Protein AF-A0A7R9ERY9-F1 (afdb_monomer)

Structure (mmCIF, N/CA/C/O backbone):
data_AF-A0A7R9ERY9-F1
#
_entry.id   AF-A0A7R9ERY9-F1
#
loop_
_atom_site.group_PDB
_atom_site.id
_atom_site.type_symbol
_atom_site.label_atom_id
_atom_site.label_alt_id
_atom_site.label_comp_id
_atom_site.label_asym_id
_atom_site.label_entity_id
_atom_site.label_seq_id
_atom_site.pdbx_PDB_ins_code
_atom_site.Cartn_x
_atom_site.Cartn_y
_atom_site.Cartn_z
_atom_site.occupancy
_atom_site.B_iso_or_equiv
_atom_site.auth_seq_id
_atom_site.auth_comp_id
_atom_site.auth_asym_id
_atom_site.auth_atom_id
_atom_site.pdbx_PDB_model_num
ATOM 1 N N . MET A 1 1 ? 52.837 -40.919 48.662 1.00 38.47 1 MET A N 1
ATOM 2 C CA . MET A 1 1 ? 51.660 -40.117 49.044 1.00 38.47 1 MET A CA 1
ATOM 3 C C . MET A 1 1 ? 50.461 -40.647 48.278 1.00 38.47 1 MET A C 1
ATOM 5 O O . MET A 1 1 ? 50.570 -40.832 47.075 1.00 38.47 1 MET A O 1
ATOM 9 N N . ALA A 1 2 ? 49.400 -40.968 49.022 1.00 29.92 2 ALA A N 1
ATOM 10 C CA . ALA A 1 2 ? 47.975 -40.857 48.683 1.00 29.92 2 ALA A CA 1
ATOM 11 C C . ALA A 1 2 ? 47.663 -39.889 47.508 1.00 29.92 2 ALA A C 1
ATOM 13 O O . ALA A 1 2 ? 48.362 -38.895 47.372 1.00 29.92 2 ALA A O 1
ATOM 14 N N . GLU A 1 3 ? 46.632 -40.025 46.668 1.00 32.84 3 GLU A N 1
ATOM 15 C CA . GLU A 1 3 ? 45.390 -40.804 46.713 1.00 32.84 3 GLU A CA 1
ATOM 16 C C . GLU A 1 3 ? 44.594 -40.549 45.401 1.00 32.84 3 GLU A C 1
ATOM 18 O O . GLU A 1 3 ? 44.668 -39.443 44.877 1.00 32.84 3 GLU A O 1
ATOM 23 N N . LYS A 1 4 ? 43.746 -41.523 45.006 1.00 36.50 4 LYS A N 1
ATOM 24 C CA . LYS A 1 4 ? 42.372 -41.374 44.442 1.00 36.50 4 LYS A CA 1
ATOM 25 C C . LYS A 1 4 ? 42.177 -40.769 43.032 1.00 36.50 4 LYS A C 1
ATOM 27 O O . LYS A 1 4 ? 42.943 -39.938 42.589 1.00 36.50 4 LYS A O 1
ATOM 32 N N . PHE A 1 5 ? 41.094 -41.011 42.287 1.00 30.89 5 PHE A N 1
ATOM 33 C CA . PHE A 1 5 ? 40.086 -42.077 42.108 1.00 30.89 5 PHE A CA 1
ATOM 34 C C . PHE A 1 5 ? 39.091 -41.478 41.080 1.00 30.89 5 PHE A C 1
ATOM 36 O O . PHE A 1 5 ? 38.600 -40.391 41.351 1.00 30.89 5 PHE A O 1
ATOM 43 N N . LEU A 1 6 ? 38.762 -42.200 39.991 1.00 36.91 6 LEU A N 1
ATOM 44 C CA . LEU A 1 6 ? 37.541 -42.088 39.146 1.00 36.91 6 LEU A CA 1
ATOM 45 C C . LEU A 1 6 ? 37.265 -40.732 38.429 1.00 36.91 6 LEU A C 1
ATOM 47 O O . LEU A 1 6 ? 37.649 -39.675 38.885 1.00 36.91 6 LEU A O 1
ATOM 51 N N . SER A 1 7 ? 36.568 -40.629 37.296 1.00 34.16 7 SER A N 1
ATOM 52 C CA . SER 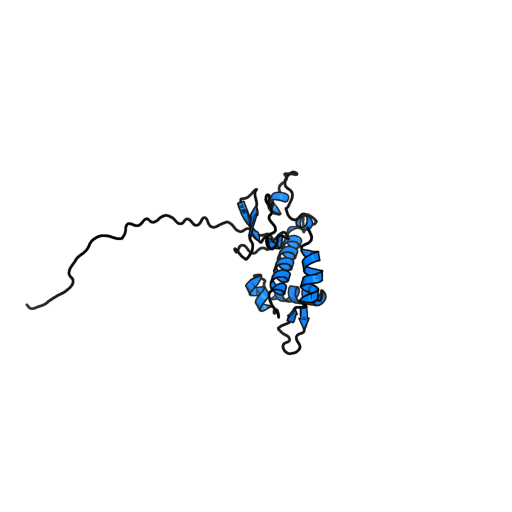A 1 7 ? 35.651 -41.525 36.595 1.00 34.16 7 SER A CA 1
ATOM 53 C C . SER A 1 7 ? 35.460 -40.995 35.163 1.00 34.16 7 SER A C 1
ATOM 55 O O . SER A 1 7 ? 35.462 -39.783 34.965 1.00 34.16 7 SER A O 1
ATOM 57 N N . GLY A 1 8 ? 35.176 -41.881 34.207 1.00 33.22 8 GLY A N 1
ATOM 58 C CA . GLY A 1 8 ? 34.471 -41.500 32.980 1.00 33.22 8 GLY A CA 1
ATOM 59 C C . GLY A 1 8 ? 34.906 -42.314 31.775 1.00 33.22 8 GLY A C 1
ATOM 60 O O . GLY A 1 8 ? 35.851 -41.958 31.084 1.00 33.22 8 GLY A O 1
ATOM 61 N N . ARG A 1 9 ? 34.237 -43.447 31.555 1.00 38.91 9 ARG A N 1
ATOM 62 C CA . ARG A 1 9 ? 34.501 -44.372 30.452 1.00 38.91 9 ARG A CA 1
ATOM 63 C C . ARG A 1 9 ? 34.141 -43.731 29.113 1.00 38.91 9 ARG A C 1
ATOM 65 O O . ARG A 1 9 ? 33.019 -43.279 28.925 1.00 38.91 9 ARG A O 1
ATOM 72 N N . HIS A 1 10 ? 35.087 -43.79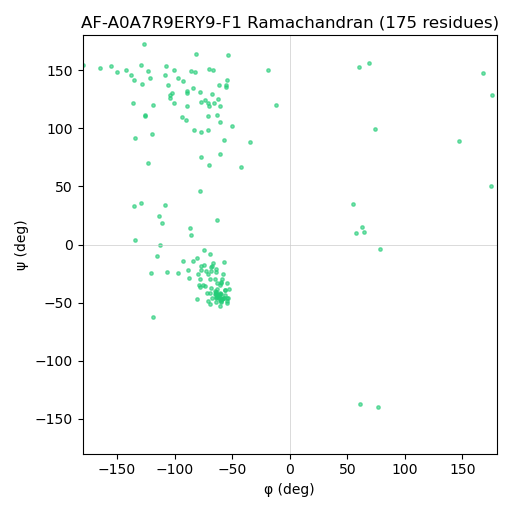8 28.185 1.00 40.91 10 HIS A N 1
ATOM 73 C CA . HIS A 1 10 ? 34.844 -43.705 26.755 1.00 40.91 10 HIS A CA 1
ATOM 74 C C . HIS A 1 10 ? 33.936 -44.840 26.285 1.00 40.91 10 HIS A C 1
ATOM 76 O O . HIS A 1 10 ? 34.107 -45.983 26.705 1.00 40.91 10 HIS A O 1
ATOM 82 N N . THR A 1 11 ? 32.991 -44.490 25.423 1.00 37.78 11 THR A N 1
ATOM 83 C CA . THR A 1 11 ? 32.469 -45.154 24.210 1.00 37.78 11 THR A CA 1
ATOM 84 C C . THR A 1 11 ? 31.177 -44.368 23.885 1.00 37.78 11 THR A C 1
ATOM 86 O O . THR A 1 11 ? 30.561 -43.825 24.793 1.00 37.78 11 THR A O 1
ATOM 89 N N . ILE A 1 12 ? 30.699 -44.160 22.664 1.00 41.19 12 ILE A N 1
ATOM 90 C CA . ILE A 1 12 ? 30.741 -44.955 21.445 1.00 41.19 12 ILE A CA 1
ATOM 91 C C . ILE A 1 12 ? 30.588 -43.964 20.265 1.00 41.19 12 ILE A C 1
ATOM 93 O O . ILE A 1 12 ? 30.038 -42.877 20.412 1.00 41.19 12 ILE A O 1
ATOM 97 N N . ASN A 1 13 ? 31.131 -44.371 19.129 1.00 43.75 13 ASN A N 1
ATOM 98 C CA . ASN A 1 13 ? 31.155 -43.757 17.807 1.00 43.75 13 ASN A CA 1
ATOM 99 C C . ASN A 1 13 ? 29.766 -43.377 17.229 1.00 43.75 13 ASN A C 1
ATOM 101 O O . ASN A 1 13 ? 28.758 -43.949 17.627 1.00 43.75 13 ASN A O 1
ATOM 105 N N . GLU A 1 14 ? 29.791 -42.515 16.200 1.00 50.12 14 GLU A N 1
ATOM 106 C CA . GLU A 1 14 ? 28.772 -42.338 15.140 1.00 50.12 14 GLU A CA 1
ATOM 107 C C . GLU A 1 14 ? 27.452 -41.623 15.482 1.00 50.12 14 GLU A C 1
ATOM 109 O O . GLU A 1 14 ? 26.514 -42.244 15.964 1.00 50.12 14 GLU A O 1
ATOM 114 N N . LEU A 1 15 ? 27.368 -40.326 15.123 1.00 49.97 15 LEU A N 1
ATOM 115 C CA . LEU A 1 15 ? 26.218 -39.656 14.458 1.00 49.97 15 LEU A CA 1
ATOM 116 C C . LEU A 1 15 ? 26.435 -38.124 14.329 1.00 49.97 15 LEU A C 1
ATOM 118 O O . LEU A 1 15 ? 25.580 -37.325 14.694 1.00 49.97 15 LEU A O 1
ATOM 122 N N . SER A 1 16 ? 27.581 -37.674 13.804 1.00 51.47 16 SER A N 1
ATOM 123 C CA . SER A 1 16 ? 27.839 -36.234 13.577 1.00 51.47 16 SER A CA 1
ATOM 124 C C . SER A 1 16 ? 28.331 -35.918 12.162 1.00 51.47 16 SER A C 1
ATOM 126 O O . SER A 1 16 ? 29.176 -35.050 11.968 1.00 51.47 16 SER A O 1
ATOM 128 N N . ALA A 1 17 ? 27.814 -36.643 11.170 1.00 52.50 17 ALA A N 1
ATOM 129 C CA . ALA A 1 17 ? 28.087 -36.392 9.755 1.00 52.50 17 ALA A CA 1
ATOM 130 C C . ALA A 1 17 ? 26.808 -36.442 8.902 1.00 52.50 17 ALA A C 1
ATOM 132 O O . ALA A 1 17 ? 26.842 -36.850 7.744 1.00 52.50 17 ALA A O 1
ATOM 133 N N . LEU A 1 18 ? 25.667 -36.025 9.465 1.00 45.94 18 LEU A N 1
ATOM 134 C CA . LEU A 1 18 ? 24.547 -35.577 8.643 1.00 45.94 18 LEU A CA 1
ATOM 135 C C . LEU A 1 18 ? 24.822 -34.123 8.294 1.00 45.94 18 LEU A C 1
ATOM 137 O O . LEU A 1 18 ? 24.682 -33.227 9.120 1.00 45.94 18 LEU A O 1
ATOM 141 N N . SER A 1 19 ? 25.350 -33.994 7.083 1.00 49.94 19 SER A N 1
ATOM 142 C CA . SER A 1 19 ? 25.614 -32.790 6.319 1.00 49.94 19 SER A CA 1
ATOM 143 C C . SER A 1 19 ? 24.967 -31.530 6.882 1.00 49.94 19 SER A C 1
ATOM 145 O O . SER A 1 19 ? 23.742 -31.386 6.879 1.00 49.94 19 SER A O 1
ATOM 147 N N . SER A 1 20 ? 25.832 -30.575 7.205 1.00 52.78 20 SER A N 1
ATOM 148 C CA . SER A 1 20 ? 25.746 -29.189 6.749 1.00 52.78 20 SER A CA 1
ATOM 149 C C . SER A 1 20 ? 25.360 -29.139 5.262 1.00 52.78 20 SER A C 1
ATOM 151 O O . SER A 1 20 ? 26.167 -28.823 4.398 1.00 52.78 20 SER A O 1
ATOM 153 N N . GLN A 1 21 ? 24.138 -29.561 4.940 1.00 45.97 21 GLN A N 1
ATOM 154 C CA . GLN A 1 21 ? 23.447 -29.063 3.775 1.00 45.97 21 GLN A CA 1
ATOM 155 C C . GLN A 1 21 ? 23.105 -27.648 4.168 1.00 45.97 21 GLN A C 1
ATOM 157 O O . GLN A 1 21 ? 22.198 -27.411 4.964 1.00 45.97 21 GLN A O 1
ATOM 162 N N . ASP A 1 22 ? 23.959 -26.762 3.685 1.00 49.03 22 ASP A N 1
ATOM 163 C CA . ASP A 1 22 ? 23.710 -25.360 3.459 1.00 49.03 22 ASP A CA 1
ATOM 164 C C . ASP A 1 22 ? 22.249 -25.181 3.013 1.00 49.03 22 ASP A C 1
ATOM 166 O O . ASP A 1 22 ? 21.921 -25.183 1.828 1.00 49.03 22 ASP A O 1
ATOM 170 N N . TYR A 1 23 ? 21.347 -25.020 3.983 1.00 50.34 23 TYR A N 1
ATOM 171 C CA . TYR A 1 23 ? 20.172 -24.185 3.814 1.00 50.34 23 TYR A CA 1
ATOM 172 C C . TYR A 1 23 ? 20.711 -22.756 3.782 1.00 50.34 23 TYR A C 1
ATOM 174 O O . TYR A 1 23 ? 20.501 -21.963 4.697 1.00 50.34 23 TYR A O 1
ATOM 182 N N . GLU A 1 24 ? 21.430 -22.433 2.708 1.00 51.38 24 GLU A N 1
ATOM 183 C CA . GLU A 1 24 ? 21.358 -21.108 2.119 1.00 51.38 24 GLU A CA 1
ATOM 184 C C . GLU A 1 24 ? 19.891 -20.963 1.703 1.00 51.38 24 GLU A C 1
ATOM 186 O O . GLU A 1 24 ? 19.502 -21.184 0.555 1.00 51.38 24 GLU A O 1
ATOM 191 N N . GLU A 1 25 ? 19.032 -20.689 2.688 1.00 52.25 25 GLU A N 1
ATOM 192 C CA . GLU A 1 25 ? 17.781 -20.000 2.460 1.00 52.25 25 GLU A CA 1
ATOM 193 C C . GLU A 1 25 ? 18.217 -18.698 1.815 1.00 52.25 25 GLU A C 1
ATOM 195 O O . GLU A 1 25 ? 18.601 -17.759 2.511 1.00 52.25 25 GLU A O 1
ATOM 200 N N . SER A 1 26 ? 18.299 -18.708 0.480 1.00 57.00 26 SER A N 1
ATOM 201 C CA . SER A 1 26 ? 18.596 -17.536 -0.320 1.00 57.00 26 SER A CA 1
ATOM 202 C C . SER A 1 26 ? 17.626 -16.480 0.176 1.00 57.00 26 SER A C 1
ATOM 204 O O . SER A 1 26 ? 16.424 -16.588 -0.086 1.00 57.00 26 SER A O 1
ATOM 206 N N . GLN A 1 27 ? 18.120 -15.557 0.998 1.00 67.25 27 GLN A N 1
ATOM 207 C CA . GLN A 1 27 ? 17.291 -14.553 1.636 1.00 67.25 27 GLN A CA 1
ATOM 208 C C . GLN A 1 27 ? 16.672 -13.772 0.485 1.00 67.25 27 GLN A C 1
ATOM 210 O O . GLN A 1 27 ? 17.375 -13.071 -0.243 1.00 67.25 27 GLN A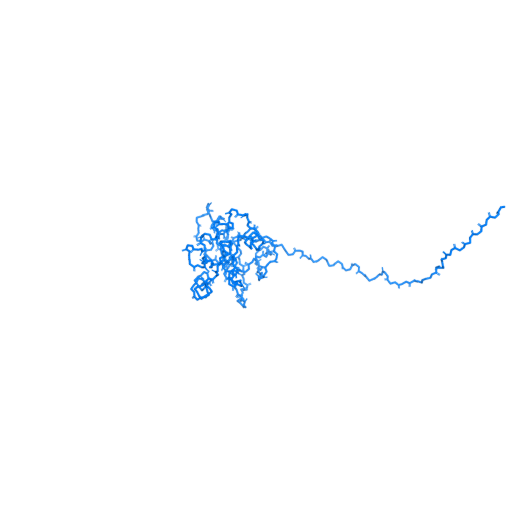 O 1
ATOM 215 N N . ARG A 1 28 ? 15.383 -14.007 0.224 1.00 84.88 28 ARG A N 1
ATOM 216 C CA . ARG A 1 28 ? 14.676 -13.372 -0.885 1.00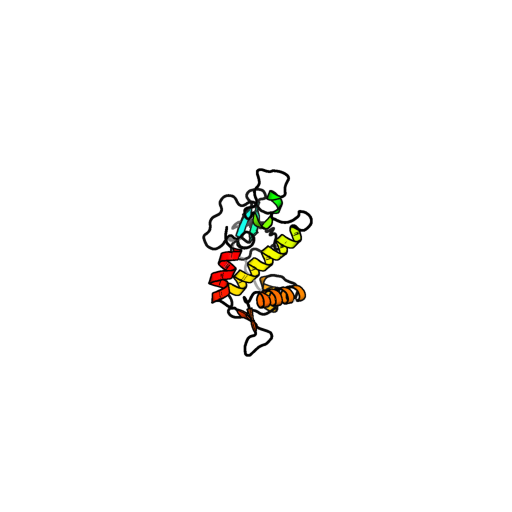 84.88 28 ARG A CA 1
ATOM 217 C C . ARG A 1 28 ? 14.730 -11.875 -0.631 1.00 84.88 28 ARG A C 1
ATOM 219 O O . ARG A 1 28 ? 14.263 -11.412 0.405 1.00 84.88 28 ARG A O 1
ATOM 226 N N . GLU A 1 29 ? 15.339 -11.130 -1.546 1.00 95.25 29 GLU A N 1
ATOM 227 C CA . GLU A 1 29 ? 15.536 -9.699 -1.350 1.00 95.25 29 GLU A CA 1
ATOM 228 C C . GLU A 1 29 ? 14.185 -8.983 -1.461 1.00 95.25 29 GLU A C 1
ATOM 230 O O . GLU A 1 29 ? 13.589 -8.916 -2.538 1.00 95.25 29 GLU A O 1
ATOM 235 N N . VAL A 1 30 ? 13.679 -8.456 -0.346 1.00 95.88 30 VAL A N 1
ATOM 236 C CA . VAL A 1 30 ? 12.449 -7.659 -0.333 1.00 95.88 30 VAL A CA 1
ATOM 237 C C . VAL A 1 30 ? 12.808 -6.196 -0.564 1.00 95.88 30 VAL A C 1
ATOM 239 O O . VAL A 1 30 ? 13.516 -5.580 0.231 1.00 95.88 30 VAL A O 1
ATOM 242 N N . VAL A 1 31 ? 12.284 -5.618 -1.643 1.00 96.50 31 VAL A N 1
ATOM 243 C CA . VAL A 1 31 ? 12.440 -4.196 -1.971 1.00 96.50 31 VAL A CA 1
ATOM 244 C C . VAL A 1 31 ? 11.079 -3.657 -2.369 1.00 96.50 31 VAL A C 1
ATOM 246 O O . VAL A 1 31 ? 10.680 -3.727 -3.534 1.00 96.50 31 VAL A O 1
ATOM 249 N N . CYS A 1 32 ? 10.342 -3.130 -1.392 1.00 97.44 32 CYS A N 1
ATOM 250 C CA . CYS A 1 32 ? 8.976 -2.670 -1.610 1.00 97.44 32 CYS A CA 1
ATOM 251 C C . CYS A 1 32 ? 8.887 -1.133 -1.647 1.00 97.44 32 CYS A C 1
ATOM 253 O O . CYS A 1 32 ? 9.426 -0.473 -0.758 1.00 97.44 32 CYS A O 1
ATOM 255 N N . PRO A 1 33 ? 8.119 -0.531 -2.582 1.00 97.00 33 PRO A N 1
ATOM 256 C CA . PRO A 1 33 ? 7.906 0.924 -2.638 1.00 97.00 33 PRO A CA 1
ATOM 257 C C . PRO A 1 33 ? 7.318 1.548 -1.360 1.00 97.00 33 PRO A C 1
ATOM 259 O O . PRO A 1 33 ? 7.373 2.759 -1.178 1.00 97.00 33 PRO A O 1
ATOM 262 N N . CYS A 1 34 ? 6.768 0.733 -0.456 1.00 96.38 34 CYS A N 1
ATOM 263 C CA . CYS A 1 34 ? 6.273 1.184 0.844 1.00 96.38 34 CYS A CA 1
ATOM 264 C C . CYS A 1 34 ? 7.374 1.507 1.871 1.00 96.38 34 CYS A C 1
ATOM 266 O O . CYS A 1 34 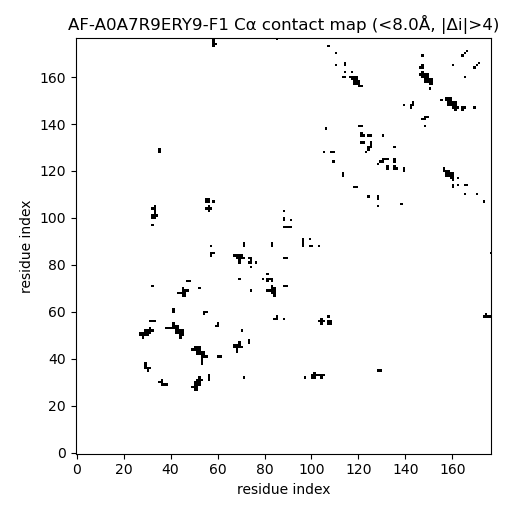? 7.043 1.912 2.981 1.00 96.38 34 CYS A O 1
ATOM 268 N N . GLY A 1 35 ? 8.650 1.268 1.547 1.00 93.69 35 GLY A N 1
ATOM 269 C CA . GLY A 1 35 ? 9.788 1.518 2.440 1.00 93.69 35 GLY A CA 1
ATOM 270 C C . GLY A 1 35 ? 10.009 0.463 3.532 1.00 93.69 35 GLY A C 1
ATOM 271 O O . GLY A 1 35 ? 10.988 0.549 4.263 1.00 93.69 35 GLY A O 1
ATOM 272 N N . CYS A 1 36 ? 9.133 -0.538 3.639 1.00 93.44 36 CYS A N 1
ATOM 273 C CA . CYS A 1 36 ? 9.296 -1.703 4.508 1.00 93.44 36 CYS A CA 1
ATOM 274 C C . CYS A 1 36 ? 9.779 -2.895 3.672 1.00 93.44 36 CYS A C 1
ATOM 276 O O . CYS A 1 36 ? 9.111 -3.278 2.708 1.00 93.44 36 CYS A O 1
ATOM 278 N N . ASN A 1 37 ? 10.931 -3.449 4.052 1.00 93.50 37 ASN A N 1
ATOM 279 C CA . ASN A 1 37 ? 11.626 -4.540 3.361 1.00 93.50 37 ASN A CA 1
ATOM 280 C C . ASN A 1 37 ? 11.533 -5.857 4.149 1.00 93.50 37 ASN A C 1
ATOM 282 O O . ASN A 1 37 ? 12.471 -6.646 4.178 1.00 93.50 37 ASN A O 1
ATOM 286 N N . GLU A 1 38 ? 10.414 -6.061 4.836 1.00 92.00 38 GLU A N 1
ATOM 287 C CA . GLU A 1 38 ? 10.113 -7.294 5.562 1.00 92.00 38 GLU A CA 1
ATOM 288 C C . GLU A 1 38 ? 9.153 -8.152 4.729 1.00 92.00 38 GLU A C 1
ATOM 290 O O . GLU A 1 38 ? 8.362 -7.623 3.950 1.00 92.00 38 GLU A O 1
ATOM 295 N N . ASP A 1 39 ? 9.221 -9.474 4.871 1.00 91.19 39 ASP A N 1
ATOM 296 C CA . ASP A 1 39 ? 8.272 -10.395 4.238 1.00 91.19 39 ASP A CA 1
ATOM 297 C C . ASP A 1 39 ? 6.954 -10.389 5.031 1.00 91.19 39 ASP A C 1
ATOM 299 O O . ASP A 1 39 ? 6.838 -11.029 6.080 1.00 91.19 39 ASP A O 1
ATOM 303 N N . MET A 1 40 ? 5.978 -9.592 4.579 1.00 87.00 40 MET A N 1
ATOM 304 C CA . MET A 1 40 ? 4.705 -9.410 5.280 1.00 87.00 40 MET A CA 1
ATOM 305 C C . MET A 1 40 ? 3.486 -9.687 4.395 1.00 87.00 40 MET A C 1
ATOM 307 O O . MET A 1 40 ? 3.079 -8.880 3.556 1.00 87.00 40 MET A O 1
ATOM 311 N N . GLY A 1 41 ? 2.786 -10.781 4.687 1.00 88.94 41 GLY A N 1
ATOM 312 C CA . GLY A 1 41 ? 1.527 -11.115 4.024 1.00 88.94 41 GLY A CA 1
ATOM 313 C C . GLY A 1 41 ? 1.741 -11.670 2.616 1.00 88.94 41 GLY A C 1
ATOM 314 O O . GLY A 1 41 ? 2.616 -12.497 2.397 1.00 88.94 41 GLY A O 1
ATOM 315 N N . LEU A 1 42 ? 0.891 -11.278 1.661 1.00 92.38 42 LEU A N 1
ATOM 316 C CA . LEU A 1 42 ? 1.018 -11.748 0.280 1.00 92.38 42 LEU A CA 1
ATOM 317 C C . LEU A 1 42 ? 2.149 -10.994 -0.426 1.00 92.38 42 LEU A C 1
ATOM 319 O O . LEU A 1 42 ? 2.091 -9.767 -0.557 1.00 92.38 42 LEU A O 1
ATOM 323 N N . MET A 1 43 ? 3.125 -11.742 -0.930 1.00 94.31 43 MET A N 1
ATOM 324 C CA . MET A 1 43 ? 4.278 -11.211 -1.649 1.00 94.31 43 MET A CA 1
ATOM 325 C C . MET A 1 43 ? 4.185 -11.500 -3.147 1.00 94.31 43 MET A C 1
ATOM 327 O O . MET A 1 43 ? 3.567 -12.477 -3.570 1.00 94.31 43 MET A O 1
ATOM 331 N N . ILE A 1 44 ? 4.822 -10.655 -3.952 1.00 95.50 44 ILE A N 1
ATOM 332 C CA . ILE A 1 44 ? 4.948 -10.811 -5.400 1.00 95.50 44 ILE A CA 1
ATOM 333 C C . ILE A 1 44 ? 6.385 -10.519 -5.838 1.00 95.50 44 ILE A C 1
ATOM 335 O O . ILE A 1 44 ? 7.023 -9.635 -5.278 1.00 95.50 44 ILE A O 1
ATOM 339 N N . CYS A 1 45 ? 6.902 -11.275 -6.805 1.00 95.75 45 CYS A N 1
ATOM 340 C CA . CYS A 1 45 ? 8.279 -11.153 -7.287 1.00 95.75 45 CYS A CA 1
ATOM 341 C C . CYS A 1 45 ? 8.320 -10.402 -8.619 1.00 95.75 45 CYS A C 1
ATOM 343 O O . CYS A 1 45 ? 7.576 -10.750 -9.537 1.00 95.75 45 CYS A O 1
ATOM 345 N N . CYS A 1 46 ? 9.179 -9.390 -8.738 1.00 96.19 46 CYS A N 1
ATOM 346 C CA . CYS A 1 46 ? 9.369 -8.664 -9.990 1.00 96.19 46 CYS A CA 1
ATOM 347 C C . CYS A 1 46 ? 10.148 -9.510 -11.004 1.00 96.19 46 CYS A C 1
ATOM 349 O O . CYS A 1 46 ? 11.293 -9.874 -10.748 1.00 96.19 46 CYS A O 1
ATOM 351 N N . VAL A 1 47 ? 9.593 -9.721 -12.200 1.00 95.81 47 VAL A N 1
ATOM 352 C CA . VAL A 1 47 ? 10.210 -10.562 -13.248 1.00 95.81 47 VAL A CA 1
ATOM 353 C C . VAL A 1 47 ? 11.480 -9.970 -13.872 1.00 95.81 47 VAL A C 1
ATOM 355 O O . VAL A 1 47 ? 12.136 -10.626 -14.675 1.00 95.81 47 VAL A O 1
ATOM 358 N N . TYR A 1 48 ? 11.815 -8.716 -13.552 1.00 95.06 48 TYR A N 1
ATOM 359 C CA . TYR A 1 48 ? 12.960 -8.008 -14.137 1.00 95.06 48 TYR A CA 1
ATOM 360 C C . TYR A 1 48 ? 14.148 -7.841 -13.193 1.00 95.06 48 TYR A C 1
ATOM 362 O O . TYR A 1 48 ? 15.256 -7.605 -13.668 1.00 95.06 48 TYR A O 1
ATOM 370 N N . CYS A 1 49 ? 13.923 -7.871 -11.880 1.00 94.94 49 CYS A N 1
ATOM 371 C CA . CYS A 1 49 ? 14.981 -7.642 -10.895 1.00 94.94 49 CYS A CA 1
ATOM 372 C C . CYS A 1 49 ? 14.978 -8.645 -9.742 1.00 94.94 49 CYS A C 1
ATOM 374 O O . CYS A 1 49 ? 15.759 -8.463 -8.817 1.00 94.94 49 CYS A O 1
ATOM 376 N N . ASP A 1 50 ? 14.093 -9.647 -9.772 1.00 94.81 50 ASP A N 1
ATOM 377 C CA . ASP A 1 50 ? 13.990 -10.749 -8.803 1.00 94.81 50 ASP A CA 1
ATOM 378 C C . ASP A 1 50 ? 13.774 -10.332 -7.335 1.00 94.81 50 ASP A C 1
ATOM 380 O O . ASP A 1 50 ? 13.802 -11.160 -6.422 1.00 94.81 50 ASP A O 1
ATOM 384 N N . THR A 1 51 ? 13.502 -9.047 -7.095 1.00 96.25 51 THR A N 1
ATOM 385 C CA . THR A 1 51 ? 13.140 -8.533 -5.772 1.00 96.25 51 THR A CA 1
ATOM 386 C C . THR A 1 51 ? 11.661 -8.759 -5.491 1.00 96.25 51 THR A C 1
ATOM 388 O O . THR A 1 51 ? 10.819 -8.697 -6.392 1.00 96.25 51 THR A O 1
ATOM 391 N N . TRP A 1 52 ? 11.338 -8.959 -4.218 1.00 96.69 52 TRP A N 1
ATOM 392 C CA . TRP A 1 52 ? 9.983 -9.187 -3.737 1.00 96.69 52 TRP A CA 1
ATOM 393 C C . TRP A 1 52 ? 9.340 -7.905 -3.211 1.00 96.69 52 TRP A C 1
ATOM 395 O O . TRP A 1 52 ? 9.980 -7.053 -2.591 1.00 96.69 52 TRP A O 1
ATOM 405 N N . GLN A 1 53 ? 8.042 -7.773 -3.454 1.00 97.38 53 GLN A N 1
ATOM 406 C CA . GLN A 1 53 ? 7.210 -6.658 -3.034 1.00 97.38 53 GLN A CA 1
ATOM 407 C C . GLN A 1 53 ? 5.965 -7.172 -2.321 1.00 97.38 53 GLN A C 1
ATOM 409 O O . GLN A 1 53 ? 5.466 -8.257 -2.608 1.00 97.38 53 GLN A O 1
ATOM 414 N N . HIS A 1 54 ? 5.392 -6.349 -1.449 1.00 96.44 54 HIS A N 1
ATOM 415 C CA . HIS A 1 54 ? 4.059 -6.615 -0.926 1.00 96.44 54 HIS A CA 1
ATOM 416 C C . HIS A 1 54 ? 3.027 -6.511 -2.060 1.00 96.44 54 HIS A C 1
ATOM 418 O O . HIS A 1 54 ? 2.859 -5.438 -2.648 1.00 96.44 54 HIS A O 1
ATOM 424 N N . ALA A 1 55 ? 2.274 -7.578 -2.324 1.00 96.06 55 ALA A N 1
ATOM 425 C CA . ALA A 1 55 ? 1.263 -7.624 -3.384 1.00 96.06 55 ALA A CA 1
ATOM 426 C C . ALA A 1 55 ? 0.210 -6.508 -3.230 1.00 96.06 55 ALA A C 1
ATOM 428 O O . ALA A 1 55 ? -0.144 -5.821 -4.191 1.00 96.06 55 ALA A O 1
ATOM 429 N N . VAL A 1 56 ? -0.197 -6.226 -1.986 1.00 96.00 56 VAL A N 1
ATOM 430 C CA . VAL A 1 56 ? -1.139 -5.144 -1.654 1.00 96.00 56 VAL A CA 1
ATOM 431 C C . VAL A 1 56 ? -0.646 -3.763 -2.104 1.00 96.00 56 VAL A C 1
ATOM 433 O O . VAL A 1 56 ? -1.454 -2.896 -2.442 1.00 96.00 56 VAL A O 1
ATOM 436 N N . CYS A 1 57 ? 0.674 -3.544 -2.154 1.00 97.31 57 CYS A N 1
ATOM 437 C CA . CYS A 1 57 ? 1.243 -2.278 -2.610 1.00 97.31 57 CYS A CA 1
ATOM 438 C C . CYS A 1 57 ? 1.005 -2.039 -4.103 1.00 97.31 57 CYS A C 1
ATOM 440 O O . CYS A 1 57 ? 1.026 -0.881 -4.500 1.00 97.31 57 CYS A O 1
ATOM 442 N N . TYR A 1 58 ? 0.692 -3.085 -4.873 1.00 96.50 58 TYR A N 1
ATOM 443 C CA . TYR A 1 58 ? 0.387 -3.062 -6.308 1.00 96.50 58 TYR A CA 1
ATOM 444 C C . TYR A 1 58 ? -1.070 -3.440 -6.614 1.00 96.50 58 TYR A C 1
ATOM 446 O O . TYR A 1 58 ? -1.375 -3.920 -7.697 1.00 96.50 58 TYR A O 1
ATOM 454 N N . ARG A 1 59 ? -1.979 -3.248 -5.650 1.00 95.06 59 ARG A N 1
ATOM 455 C CA . ARG A 1 59 ? -3.411 -3.595 -5.740 1.00 95.06 59 ARG A CA 1
ATOM 456 C C . ARG A 1 59 ? -3.738 -5.094 -5.874 1.00 95.06 59 ARG A C 1
ATOM 458 O O . ARG A 1 59 ? -4.898 -5.443 -6.070 1.00 95.06 59 ARG A O 1
ATOM 465 N N . ILE A 1 60 ? -2.768 -5.983 -5.687 1.00 93.25 60 ILE A N 1
ATOM 466 C CA . ILE A 1 60 ? -2.942 -7.437 -5.823 1.00 93.25 60 ILE A CA 1
ATOM 467 C C . ILE A 1 60 ? -3.369 -8.021 -4.472 1.00 93.25 60 ILE A C 1
ATOM 469 O O . ILE A 1 60 ? -2.778 -7.704 -3.433 1.00 93.25 60 ILE A O 1
ATOM 473 N N . ARG A 1 61 ? -4.435 -8.832 -4.458 1.00 89.31 61 ARG A N 1
ATOM 474 C CA . ARG A 1 61 ? -5.068 -9.344 -3.230 1.00 89.31 61 ARG A CA 1
ATOM 475 C C . ARG A 1 61 ? -5.708 -10.715 -3.434 1.00 89.31 61 ARG A C 1
ATOM 477 O O . ARG A 1 61 ? -6.306 -10.980 -4.470 1.00 89.31 61 ARG A O 1
ATOM 484 N N . GLY A 1 62 ? -5.710 -11.519 -2.370 1.00 83.06 62 GLY A N 1
ATOM 485 C CA . GLY A 1 62 ? -6.321 -12.849 -2.387 1.00 83.06 62 GLY A CA 1
ATOM 486 C C . GLY A 1 62 ? -5.653 -13.738 -3.431 1.00 83.06 62 GLY A C 1
ATOM 487 O O . GLY A 1 62 ? -4.437 -13.691 -3.586 1.00 83.06 62 GLY A O 1
ATOM 488 N N . ASP A 1 63 ? -6.461 -14.482 -4.179 1.00 72.44 63 ASP A N 1
ATOM 489 C CA . ASP A 1 63 ? -5.977 -15.445 -5.174 1.00 72.44 63 ASP A CA 1
ATOM 490 C C . ASP A 1 63 ? -5.725 -14.809 -6.555 1.00 72.44 63 ASP A C 1
ATOM 492 O O . ASP A 1 63 ? -5.600 -15.516 -7.556 1.00 72.44 63 ASP A O 1
ATOM 496 N N . SER A 1 64 ? -5.684 -13.472 -6.651 1.00 76.12 64 SER A N 1
ATOM 497 C CA . SER A 1 64 ? -5.376 -12.794 -7.910 1.00 76.12 64 SER A CA 1
ATOM 498 C C . SER A 1 64 ? -3.955 -13.144 -8.352 1.00 76.12 64 SER A C 1
ATOM 500 O O . SER A 1 64 ? -2.983 -12.730 -7.716 1.00 76.12 64 SER A O 1
ATOM 502 N N . PHE A 1 65 ? -3.842 -13.892 -9.444 1.00 74.88 65 PHE A N 1
ATOM 503 C CA . PHE A 1 65 ? -2.565 -14.280 -10.020 1.00 74.88 65 PHE A CA 1
ATOM 504 C C . PHE A 1 65 ? -2.084 -13.228 -11.022 1.00 74.88 65 PHE A C 1
ATOM 506 O O . PHE A 1 65 ? -2.841 -12.790 -11.889 1.00 74.88 65 PHE A O 1
ATOM 513 N N . VAL A 1 66 ? -0.819 -12.833 -10.901 1.00 83.12 66 VAL A N 1
ATOM 514 C CA . VAL A 1 66 ? -0.144 -11.934 -11.840 1.00 83.12 66 VAL A CA 1
ATOM 515 C C . VAL A 1 66 ? 1.119 -12.635 -12.314 1.00 83.12 66 VAL A C 1
ATOM 517 O O . VAL A 1 66 ? 2.048 -12.831 -11.537 1.00 83.12 66 VAL A O 1
ATOM 520 N N . GLU A 1 67 ? 1.134 -13.020 -13.589 1.00 82.25 67 GLU A N 1
ATOM 521 C CA . GLU A 1 67 ? 2.250 -13.758 -14.197 1.00 82.25 67 GLU A CA 1
ATOM 522 C C . GLU A 1 67 ? 3.508 -12.903 -14.335 1.00 82.25 67 GLU A C 1
ATOM 524 O O . GLU A 1 67 ? 4.609 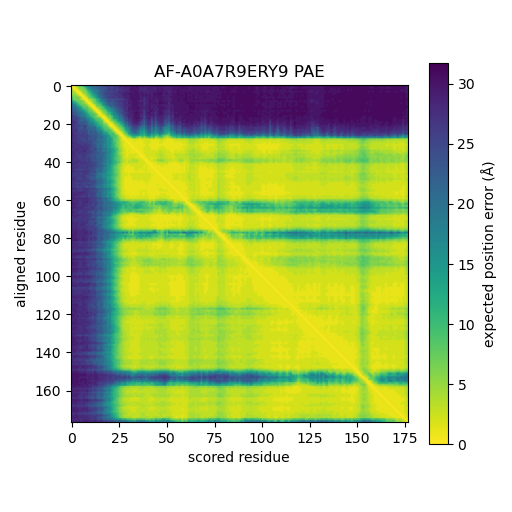-13.367 -14.062 1.00 82.25 67 GLU A O 1
ATOM 529 N N . ASN A 1 68 ? 3.342 -11.644 -14.745 1.00 91.62 68 ASN A N 1
ATOM 530 C CA . ASN A 1 68 ? 4.445 -10.779 -15.150 1.00 91.62 68 ASN A CA 1
ATOM 531 C C . ASN A 1 68 ? 4.460 -9.493 -14.324 1.00 91.62 68 ASN A C 1
ATOM 533 O O . ASN A 1 68 ? 4.146 -8.413 -14.824 1.00 91.62 68 ASN A O 1
ATOM 537 N N . HIS A 1 69 ? 4.796 -9.604 -13.037 1.00 95.31 69 HIS A N 1
ATOM 538 C CA . HIS A 1 69 ? 4.914 -8.428 -12.183 1.00 95.31 69 HIS A CA 1
ATOM 539 C C . HIS A 1 69 ? 6.132 -7.579 -12.565 1.00 95.31 69 HIS A C 1
ATOM 541 O O . HIS A 1 69 ? 7.272 -8.019 -12.457 1.00 95.31 69 HIS A O 1
ATOM 547 N N . CYS A 1 70 ? 5.894 -6.332 -12.956 1.00 96.44 70 CYS A N 1
ATOM 548 C CA . CYS A 1 70 ? 6.895 -5.272 -13.008 1.00 96.44 70 CYS A CA 1
ATOM 549 C C . CYS A 1 70 ? 6.717 -4.315 -11.821 1.00 96.44 70 CYS A C 1
ATOM 551 O O . CYS A 1 70 ? 5.607 -3.806 -11.603 1.00 96.44 70 CYS A O 1
ATOM 553 N N . CYS A 1 71 ? 7.800 -4.053 -11.086 1.00 97.06 71 CYS A N 1
ATOM 554 C CA . CYS A 1 71 ? 7.833 -3.081 -9.996 1.00 97.06 71 CYS A CA 1
ATOM 555 C C . CYS A 1 71 ? 8.010 -1.638 -10.513 1.00 97.06 71 CYS A C 1
ATOM 557 O O . CYS A 1 71 ? 8.441 -1.425 -11.647 1.00 97.06 71 CYS A O 1
ATOM 559 N N . VAL A 1 72 ? 7.736 -0.639 -9.663 1.00 96.00 72 VAL A N 1
ATOM 560 C CA . VAL A 1 72 ? 7.867 0.794 -10.014 1.00 96.00 72 VAL A CA 1
ATOM 561 C C . VAL A 1 72 ? 9.263 1.118 -10.547 1.00 96.00 72 VAL A C 1
ATOM 563 O O . VAL A 1 72 ? 9.385 1.691 -11.621 1.00 96.00 72 VAL A O 1
ATOM 566 N N . LYS A 1 73 ? 10.320 0.683 -9.847 1.00 94.69 73 LYS A N 1
ATOM 567 C CA . LYS A 1 73 ? 11.711 0.964 -10.233 1.00 94.69 73 LYS A CA 1
ATOM 568 C C . LYS A 1 73 ? 12.030 0.446 -11.638 1.00 94.69 73 LYS A C 1
ATOM 570 O O . LYS A 1 73 ? 12.595 1.167 -12.446 1.00 94.69 73 LYS A O 1
ATOM 575 N N . CYS A 1 74 ? 11.637 -0.791 -11.945 1.00 95.50 74 CYS A N 1
ATOM 576 C CA . CYS A 1 74 ? 11.883 -1.366 -13.264 1.00 95.50 74 CYS A CA 1
ATOM 577 C C . CYS A 1 74 ? 11.051 -0.706 -14.367 1.00 95.50 74 CYS A C 1
ATOM 579 O O . CYS A 1 74 ? 11.511 -0.676 -15.503 1.00 95.50 74 CYS A O 1
ATOM 581 N N . ALA A 1 75 ? 9.862 -0.191 -14.055 1.00 94.12 75 ALA A N 1
ATOM 582 C CA . ALA A 1 75 ? 9.042 0.566 -15.000 1.00 94.12 75 ALA A CA 1
ATOM 583 C C . ALA A 1 75 ? 9.539 2.010 -15.213 1.00 94.12 75 ALA A C 1
ATOM 585 O O . ALA A 1 75 ? 9.207 2.630 -16.218 1.00 94.12 75 ALA A O 1
ATOM 586 N N . GLU A 1 76 ? 10.306 2.564 -14.269 1.00 90.38 76 GLU A N 1
ATOM 587 C CA . GLU A 1 76 ? 10.978 3.861 -14.418 1.00 90.38 76 GLU A CA 1
ATOM 588 C C . GLU A 1 76 ? 12.270 3.778 -15.234 1.00 90.38 76 GLU A C 1
ATOM 590 O O . GLU A 1 76 ? 12.681 4.782 -15.821 1.00 90.38 76 GLU A O 1
ATOM 595 N N . ASP A 1 77 ? 12.914 2.606 -15.276 1.00 85.19 77 ASP A N 1
ATOM 596 C CA . ASP A 1 77 ? 14.056 2.380 -16.158 1.00 85.19 77 ASP A CA 1
ATOM 597 C C . ASP A 1 77 ? 13.648 2.715 -17.602 1.00 85.19 77 ASP A C 1
ATOM 599 O O . ASP A 1 77 ? 12.544 2.382 -18.025 1.00 85.19 77 ASP A O 1
ATOM 603 N N . SER A 1 78 ? 14.543 3.331 -18.384 1.00 69.56 78 SER A N 1
ATOM 604 C CA . SER A 1 78 ? 14.282 3.889 -19.728 1.00 69.56 78 SER A CA 1
ATOM 605 C C . SER A 1 78 ? 13.859 2.886 -20.825 1.00 69.56 78 SER A C 1
ATOM 607 O O . SER A 1 78 ? 14.030 3.169 -22.012 1.00 69.56 78 SER A O 1
ATOM 609 N N . ASN A 1 79 ? 13.352 1.707 -20.467 1.00 79.25 79 ASN A N 1
ATOM 610 C CA . ASN A 1 79 ? 12.777 0.732 -21.376 1.00 79.25 79 ASN A CA 1
ATOM 611 C C . ASN A 1 79 ? 11.244 0.926 -21.469 1.00 79.25 79 ASN A C 1
ATOM 613 O O . ASN A 1 79 ? 10.537 0.576 -20.524 1.00 79.25 79 ASN A O 1
ATOM 617 N N . PRO A 1 80 ? 10.717 1.413 -22.609 1.00 77.62 80 PRO A N 1
ATOM 618 C CA . PRO A 1 80 ? 9.286 1.668 -22.789 1.00 77.62 80 PRO A CA 1
ATOM 619 C C . PRO A 1 80 ? 8.414 0.402 -22.781 1.00 77.62 80 PRO A C 1
ATOM 621 O O . PRO A 1 80 ? 7.202 0.510 -22.606 1.00 77.62 80 PRO A O 1
ATOM 624 N N . ASP A 1 81 ? 9.006 -0.785 -22.939 1.00 85.06 81 ASP A N 1
ATOM 625 C CA . ASP A 1 81 ? 8.274 -2.057 -22.928 1.00 85.06 81 ASP A CA 1
ATOM 626 C C . ASP A 1 81 ? 7.968 -2.545 -21.502 1.00 85.06 81 ASP A C 1
ATOM 628 O O . ASP A 1 81 ? 7.181 -3.475 -21.311 1.00 85.06 81 ASP A O 1
ATOM 632 N N . LYS A 1 82 ? 8.577 -1.931 -20.478 1.00 91.25 82 LYS A N 1
ATOM 633 C CA . LYS A 1 82 ? 8.333 -2.271 -19.073 1.00 91.25 82 LYS A CA 1
ATOM 634 C C . LYS A 1 82 ? 7.183 -1.431 -18.525 1.00 91.25 82 LYS A C 1
ATOM 636 O O . LYS A 1 82 ? 7.335 -0.245 -18.252 1.00 91.25 82 LYS A O 1
ATOM 641 N N . GLN A 1 83 ? 6.033 -2.062 -18.317 1.00 92.69 83 GLN A N 1
ATOM 642 C CA . GLN A 1 83 ? 4.870 -1.416 -17.709 1.00 92.69 83 GLN A CA 1
ATOM 643 C C . GLN A 1 83 ? 4.713 -1.857 -16.260 1.00 92.69 83 GLN A C 1
ATOM 645 O O . GLN A 1 83 ? 4.633 -3.052 -15.988 1.00 92.69 83 GLN A O 1
ATOM 650 N N . CYS A 1 84 ? 4.642 -0.893 -15.335 1.00 94.88 84 CYS A N 1
ATOM 651 C CA . CYS A 1 84 ? 4.361 -1.171 -13.929 1.00 94.88 84 CYS A CA 1
ATOM 652 C C . CYS A 1 84 ? 3.048 -1.951 -13.805 1.00 94.88 84 CYS A C 1
ATOM 654 O O . CYS A 1 84 ? 2.047 -1.592 -14.425 1.00 94.88 84 CYS A O 1
ATOM 656 N N . SER A 1 85 ? 3.038 -2.968 -12.945 1.00 94.56 85 SER A N 1
ATOM 657 C CA . SER A 1 85 ? 1.839 -3.799 -12.721 1.00 94.56 85 SER A CA 1
ATOM 658 C C . SER A 1 85 ? 0.676 -3.019 -12.120 1.00 94.56 85 SER A C 1
ATOM 660 O O . SER A 1 85 ? -0.470 -3.438 -12.223 1.00 94.56 85 SER A O 1
ATOM 662 N N . ASP A 1 86 ? 0.983 -1.891 -11.481 1.00 94.56 86 ASP A N 1
ATOM 663 C CA . ASP A 1 86 ? 0.002 -0.892 -11.092 1.00 94.56 86 ASP A CA 1
ATOM 664 C C . ASP A 1 86 ? 0.345 0.437 -11.780 1.00 94.56 86 ASP A C 1
ATOM 666 O O . ASP A 1 86 ? 1.165 1.208 -11.264 1.00 94.56 86 ASP A O 1
ATOM 670 N N . PRO A 1 87 ? -0.271 0.728 -12.940 1.00 92.94 87 PRO A N 1
ATOM 671 C CA . PRO A 1 87 ? -0.068 1.985 -13.653 1.00 92.94 87 PRO A CA 1
ATOM 672 C C . PRO A 1 87 ? -0.414 3.219 -12.814 1.00 92.94 87 PRO A C 1
ATOM 674 O O . PRO A 1 87 ? 0.165 4.281 -13.030 1.00 92.94 87 PRO A O 1
ATOM 677 N N . GLY A 1 88 ? -1.296 3.087 -11.814 1.00 93.00 88 GLY A N 1
ATOM 678 C CA . GLY A 1 88 ? -1.646 4.182 -10.910 1.00 93.00 88 GLY A CA 1
ATOM 679 C C . GLY A 1 88 ? -0.471 4.662 -10.055 1.00 93.00 88 GLY A C 1
ATOM 680 O O . GLY A 1 88 ? -0.461 5.817 -9.650 1.00 93.00 88 GLY A O 1
ATOM 681 N N . LEU A 1 89 ? 0.546 3.822 -9.823 1.00 94.75 89 LEU A N 1
ATOM 682 C CA . LEU A 1 89 ? 1.790 4.237 -9.158 1.00 94.75 89 LEU A CA 1
ATOM 683 C C . LEU A 1 89 ? 2.704 5.070 -10.072 1.00 94.75 89 LEU A C 1
ATOM 685 O O . LEU A 1 89 ? 3.601 5.757 -9.585 1.00 94.75 89 LEU A O 1
ATOM 689 N N . MET A 1 90 ? 2.484 5.015 -11.388 1.00 93.38 90 MET A N 1
ATOM 690 C CA . MET A 1 90 ? 3.248 5.774 -12.380 1.00 93.38 90 MET A CA 1
ATOM 691 C C . MET A 1 90 ? 2.592 7.118 -12.725 1.00 93.38 90 MET A C 1
ATOM 693 O O . MET A 1 90 ? 3.268 7.984 -13.282 1.00 93.38 90 MET A O 1
ATOM 697 N N . ASP A 1 91 ? 1.322 7.320 -12.349 1.00 92.69 91 ASP A N 1
ATOM 698 C CA . ASP A 1 91 ? 0.501 8.514 -12.623 1.00 92.69 91 ASP A CA 1
ATOM 699 C C . ASP A 1 91 ? 0.833 9.707 -11.701 1.00 92.69 91 ASP A C 1
ATOM 701 O O . ASP A 1 91 ? -0.021 10.358 -11.096 1.00 92.69 91 ASP A O 1
ATOM 705 N N . HIS A 1 92 ? 2.127 9.977 -11.549 1.00 92.06 92 HIS A N 1
ATOM 706 C CA . HIS A 1 92 ? 2.660 11.073 -10.751 1.00 92.06 92 HIS A CA 1
ATOM 707 C C . HIS A 1 92 ? 3.877 11.692 -11.442 1.00 92.06 92 HIS A C 1
ATOM 709 O O . HIS A 1 92 ? 4.639 11.005 -12.136 1.00 92.06 92 HIS A O 1
ATOM 715 N N . ASP A 1 93 ? 4.083 12.994 -11.208 1.00 92.00 93 ASP A N 1
ATOM 716 C CA . ASP A 1 93 ? 5.271 13.707 -11.680 1.00 92.00 93 ASP A CA 1
ATOM 717 C C . ASP A 1 93 ? 6.541 13.010 -11.183 1.00 92.00 93 ASP A C 1
ATOM 719 O O . ASP A 1 93 ? 6.634 12.652 -10.007 1.00 92.00 93 ASP A O 1
ATOM 723 N N . ALA A 1 94 ? 7.530 12.852 -12.063 1.00 90.12 94 ALA A N 1
ATOM 724 C CA . ALA A 1 94 ? 8.751 12.107 -11.770 1.00 90.12 94 ALA A CA 1
ATOM 725 C C . ALA A 1 94 ? 9.481 12.604 -10.509 1.00 90.12 94 ALA A C 1
ATOM 727 O O . ALA A 1 94 ? 10.035 11.792 -9.773 1.00 90.12 94 ALA A O 1
ATOM 728 N N . ASN A 1 95 ? 9.427 13.905 -10.202 1.00 91.62 95 ASN A N 1
ATOM 729 C CA . ASN A 1 95 ? 10.098 14.477 -9.030 1.00 91.62 95 ASN A CA 1
ATOM 730 C C . ASN A 1 95 ? 9.357 14.202 -7.713 1.00 91.62 95 ASN A C 1
ATOM 732 O O . ASN A 1 95 ? 9.936 14.341 -6.638 1.00 91.62 95 ASN A O 1
ATOM 736 N N . THR A 1 96 ? 8.073 13.842 -7.777 1.00 94.56 96 THR A N 1
ATOM 737 C CA . THR A 1 96 ? 7.228 13.595 -6.594 1.00 94.56 96 THR A CA 1
ATOM 738 C C . THR A 1 96 ? 6.757 12.149 -6.484 1.00 94.56 96 THR A C 1
ATOM 740 O O . THR A 1 96 ? 6.251 11.750 -5.431 1.00 94.56 96 THR A O 1
ATOM 743 N N . ARG A 1 97 ? 6.967 11.343 -7.534 1.00 94.19 97 ARG A N 1
ATOM 744 C CA . ARG A 1 97 ? 6.482 9.967 -7.641 1.00 94.19 97 ARG A CA 1
ATOM 745 C C . ARG A 1 97 ? 6.900 9.118 -6.458 1.00 94.19 97 ARG A C 1
ATOM 747 O O . ARG A 1 97 ? 6.047 8.466 -5.876 1.00 94.19 97 ARG A O 1
ATOM 754 N N . GLN A 1 98 ? 8.163 9.181 -6.042 1.00 94.88 98 GLN A N 1
ATOM 755 C CA . GLN A 1 98 ? 8.645 8.377 -4.917 1.00 94.88 98 GLN A CA 1
ATOM 756 C C . GLN A 1 98 ? 7.834 8.621 -3.632 1.00 94.88 98 GLN A C 1
ATOM 758 O O . GLN A 1 98 ? 7.449 7.671 -2.953 1.00 94.88 98 GLN A O 1
ATOM 763 N N . VAL A 1 99 ? 7.529 9.883 -3.317 1.00 95.50 99 VAL A N 1
ATOM 764 C CA . VAL A 1 99 ? 6.755 10.249 -2.121 1.00 95.50 99 VAL A CA 1
ATOM 765 C C . VAL A 1 99 ? 5.286 9.851 -2.273 1.00 95.50 99 VAL A C 1
ATOM 767 O O . VAL A 1 99 ? 4.694 9.323 -1.331 1.00 95.50 99 VAL A O 1
ATOM 770 N N . ALA A 1 100 ? 4.700 10.065 -3.455 1.00 96.00 100 ALA A N 1
ATOM 771 C CA . ALA A 1 100 ? 3.315 9.692 -3.739 1.00 96.00 100 ALA A CA 1
ATOM 772 C C . ALA A 1 100 ? 3.108 8.169 -3.667 1.00 96.00 100 ALA A C 1
ATOM 774 O O . ALA A 1 100 ? 2.200 7.697 -2.982 1.00 96.00 100 ALA A O 1
ATOM 775 N N . VAL A 1 101 ? 4.009 7.404 -4.284 1.00 97.38 101 VAL A N 1
ATOM 776 C CA . VAL A 1 101 ? 4.039 5.939 -4.260 1.00 97.38 101 VAL A CA 1
ATOM 777 C C . VAL A 1 101 ? 4.177 5.421 -2.829 1.00 97.38 101 VAL A C 1
ATOM 779 O O . VAL A 1 101 ? 3.375 4.587 -2.407 1.00 97.38 101 VAL A O 1
ATOM 782 N N . LEU A 1 102 ? 5.123 5.957 -2.050 1.00 96.69 102 LEU A N 1
ATOM 783 C CA . LEU A 1 102 ? 5.290 5.605 -0.637 1.00 96.69 102 LEU A CA 1
ATOM 784 C C . LEU A 1 102 ? 3.979 5.800 0.141 1.00 96.69 102 LEU A C 1
ATOM 786 O O . LEU A 1 102 ? 3.507 4.880 0.817 1.00 96.69 102 LEU A O 1
ATOM 790 N N . ALA A 1 103 ? 3.361 6.977 0.003 1.00 96.19 103 ALA A N 1
ATOM 791 C CA . ALA A 1 103 ? 2.114 7.313 0.682 1.00 96.19 103 ALA A CA 1
ATOM 792 C C . ALA A 1 103 ? 0.956 6.389 0.266 1.00 96.19 103 ALA A C 1
ATOM 794 O O . ALA A 1 103 ? 0.227 5.895 1.129 1.00 96.19 103 ALA A O 1
ATOM 795 N N . MET A 1 104 ? 0.808 6.101 -1.031 1.00 96.50 104 MET A N 1
ATOM 796 C CA . MET A 1 104 ? -0.220 5.191 -1.545 1.00 96.50 104 MET A CA 1
ATOM 797 C C . MET A 1 104 ? -0.040 3.766 -1.026 1.00 96.50 104 MET A C 1
ATOM 799 O O . MET A 1 104 ? -1.007 3.135 -0.593 1.00 96.50 104 MET A O 1
ATOM 803 N N . CYS A 1 105 ? 1.187 3.250 -1.037 1.00 97.62 105 CYS A N 1
ATOM 804 C CA . CYS A 1 105 ? 1.474 1.903 -0.565 1.00 97.62 105 CYS A CA 1
ATOM 805 C C . CYS A 1 105 ? 1.214 1.757 0.945 1.00 97.62 105 CYS A C 1
ATOM 807 O O . CYS A 1 105 ? 0.589 0.780 1.365 1.00 97.62 105 CYS A O 1
ATOM 809 N N . ILE A 1 106 ? 1.616 2.743 1.757 1.00 97.50 106 ILE A N 1
ATOM 810 C CA . ILE A 1 106 ? 1.303 2.782 3.197 1.00 97.50 106 ILE A CA 1
ATOM 811 C C . ILE A 1 106 ? -0.211 2.845 3.416 1.00 97.50 106 ILE A C 1
ATOM 813 O O . ILE A 1 106 ? -0.751 2.087 4.222 1.00 97.50 106 ILE A O 1
ATOM 817 N N . TYR A 1 107 ? -0.910 3.706 2.673 1.00 97.62 107 TYR A N 1
ATOM 818 C CA . TYR A 1 107 ? -2.360 3.849 2.770 1.00 97.62 107 TYR A CA 1
ATOM 819 C C . TYR A 1 107 ? -3.084 2.531 2.461 1.00 97.62 107 TYR A C 1
ATOM 821 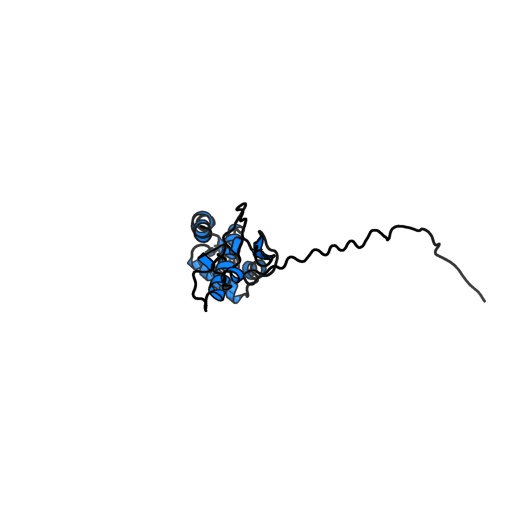O O . TYR A 1 107 ? -3.920 2.085 3.247 1.00 97.62 107 TYR A O 1
ATOM 829 N N . ARG A 1 108 ? -2.707 1.841 1.380 1.00 97.31 108 ARG A N 1
ATOM 830 C CA . ARG A 1 108 ? -3.266 0.529 1.007 1.00 97.31 108 ARG A CA 1
ATOM 831 C C . ARG A 1 108 ? -3.046 -0.526 2.087 1.00 97.31 108 ARG A C 1
ATOM 833 O O . ARG A 1 108 ? -3.999 -1.211 2.461 1.00 97.31 108 ARG A O 1
ATOM 840 N N . ARG A 1 109 ? -1.826 -0.632 2.630 1.00 97.06 109 ARG A N 1
ATOM 841 C CA . ARG A 1 109 ? -1.529 -1.542 3.752 1.00 97.06 109 ARG A CA 1
ATOM 842 C C . ARG A 1 109 ? -2.382 -1.212 4.979 1.00 97.06 109 ARG A C 1
ATOM 844 O O . ARG A 1 109 ? -2.954 -2.114 5.587 1.00 97.06 109 ARG A O 1
ATOM 851 N N . ALA A 1 110 ? -2.545 0.072 5.297 1.00 97.38 110 ALA A N 1
ATOM 852 C CA . ALA A 1 110 ? -3.382 0.512 6.408 1.00 97.38 110 ALA A CA 1
ATOM 853 C C . ALA A 1 110 ? -4.860 0.142 6.223 1.00 97.38 110 ALA A C 1
ATOM 855 O O . ALA A 1 110 ? -5.507 -0.259 7.190 1.00 97.38 110 ALA A O 1
ATOM 856 N N . LEU A 1 111 ? -5.400 0.228 5.001 1.00 97.50 111 LEU A N 1
ATOM 857 C CA . LEU A 1 111 ? -6.776 -0.187 4.712 1.00 97.50 111 LEU A CA 1
ATOM 858 C C . LEU A 1 111 ? -6.983 -1.687 4.935 1.00 97.50 111 LEU A C 1
ATOM 860 O O . LEU A 1 111 ? -7.985 -2.072 5.542 1.00 97.50 111 LEU A O 1
ATOM 864 N N . ILE A 1 112 ? -6.036 -2.525 4.503 1.00 95.88 112 ILE A N 1
ATOM 865 C CA . ILE A 1 112 ? -6.099 -3.973 4.753 1.00 95.88 112 ILE A CA 1
ATOM 866 C C . ILE A 1 112 ? -6.010 -4.271 6.246 1.00 95.88 112 ILE A C 1
ATOM 868 O O . ILE A 1 112 ? -6.865 -4.978 6.775 1.00 95.88 112 ILE A O 1
ATOM 872 N N . LEU A 1 113 ? -5.093 -3.628 6.962 1.00 95.81 113 LEU A N 1
ATOM 873 C CA . LEU A 1 113 ? -4.995 -3.779 8.411 1.00 95.81 113 LEU A CA 1
ATOM 874 C C . LEU A 1 113 ? -6.286 -3.338 9.129 1.00 95.81 113 LEU A C 1
ATOM 876 O O . LEU A 1 113 ? -6.799 -4.033 10.011 1.00 95.81 113 LEU A O 1
ATOM 880 N N . CYS A 1 114 ? -6.889 -2.222 8.709 1.00 96.88 114 CYS A N 1
ATOM 881 C CA . CYS A 1 114 ? -8.205 -1.802 9.196 1.00 96.88 114 CYS A CA 1
ATOM 882 C C . CYS A 1 114 ? -9.285 -2.846 8.872 1.00 96.88 114 CYS A C 1
ATOM 884 O O . CYS A 1 114 ? -10.191 -3.063 9.679 1.00 96.88 114 CYS A O 1
ATOM 886 N N . SER A 1 115 ? -9.200 -3.529 7.729 1.00 95.44 115 SER A N 1
ATOM 887 C CA . SER A 1 115 ? -10.149 -4.574 7.320 1.00 95.44 115 SER A CA 1
ATOM 888 C C . SER A 1 115 ? -10.078 -5.834 8.189 1.00 95.44 115 SER A C 1
ATOM 890 O O . SER A 1 115 ? -11.088 -6.522 8.342 1.00 95.44 115 SER A O 1
ATOM 892 N N . GLU A 1 116 ? -8.979 -6.038 8.912 1.00 94.31 116 GLU A N 1
ATOM 893 C CA . GLU A 1 116 ? -8.762 -7.191 9.796 1.00 94.31 116 GLU A CA 1
ATOM 894 C C . GLU A 1 116 ? -9.074 -6.896 11.272 1.00 94.31 116 GLU A C 1
ATOM 896 O O . GLU A 1 116 ? -9.432 -7.796 12.030 1.00 94.31 116 GLU A O 1
ATOM 901 N N . LYS A 1 117 ? -9.013 -5.630 11.711 1.00 93.62 117 LYS A N 1
ATOM 902 C CA . LYS A 1 117 ? -9.213 -5.253 13.129 1.00 93.62 117 LYS A CA 1
ATOM 903 C C . LYS A 1 117 ? -10.544 -4.540 13.380 1.00 93.62 117 LYS A C 1
ATOM 905 O O . LYS A 1 117 ? -11.013 -3.771 12.552 1.00 93.62 117 LYS A O 1
ATOM 910 N N . CYS A 1 118 ? -11.169 -4.737 14.539 1.00 91.19 118 CYS A N 1
ATOM 911 C CA . CYS A 1 118 ? -12.397 -4.003 14.904 1.00 91.19 118 CYS A CA 1
ATOM 912 C C . CYS A 1 118 ? -12.118 -2.567 15.373 1.00 91.19 118 CYS A C 1
ATOM 914 O O . CYS A 1 118 ? -12.953 -1.672 15.211 1.00 91.19 118 CYS A O 1
ATOM 916 N N . THR A 1 119 ? -10.944 -2.355 15.964 1.00 93.31 119 THR A N 1
ATOM 917 C CA . THR A 1 119 ? -10.467 -1.057 16.437 1.00 93.31 119 THR A CA 1
ATOM 918 C C . THR A 1 119 ? -9.000 -0.884 16.091 1.00 93.31 119 THR A C 1
ATOM 920 O O . THR A 1 119 ? -8.251 -1.857 16.169 1.00 93.31 119 THR A O 1
ATOM 923 N N . ILE A 1 120 ? -8.598 0.343 15.785 1.00 94.50 120 ILE A N 1
ATOM 924 C CA . ILE A 1 120 ? -7.226 0.714 15.443 1.00 94.50 120 ILE A CA 1
ATOM 925 C C . ILE A 1 120 ? -6.796 1.902 16.313 1.00 94.50 120 ILE A C 1
ATOM 927 O O . ILE A 1 120 ? -7.583 2.825 16.539 1.00 94.50 120 ILE A O 1
ATOM 931 N N . GLY A 1 121 ? -5.562 1.862 16.805 1.00 92.69 121 GLY A N 1
ATOM 932 C CA . GLY A 1 121 ? -4.867 2.980 17.444 1.00 92.69 121 GLY A CA 1
ATOM 933 C C . GLY A 1 121 ? -3.512 3.216 16.771 1.00 92.69 121 GLY A C 1
ATOM 934 O O . GLY A 1 121 ? -3.112 2.439 15.900 1.00 92.69 121 GLY A O 1
ATOM 935 N N . ALA A 1 122 ? -2.820 4.295 17.144 1.00 94.00 122 ALA A N 1
ATOM 936 C CA . ALA A 1 122 ? -1.559 4.686 16.506 1.00 94.00 122 ALA A CA 1
ATOM 937 C C . ALA A 1 122 ? -0.477 3.623 16.708 1.00 94.00 122 ALA A C 1
ATOM 939 O O . ALA A 1 122 ? 0.313 3.370 15.804 1.00 94.00 122 ALA A O 1
ATOM 940 N N . GLU A 1 123 ? -0.507 2.938 17.854 1.00 95.12 123 GLU A N 1
ATOM 941 C CA . GLU A 1 123 ? 0.424 1.869 18.198 1.00 95.12 123 GLU A CA 1
ATOM 942 C C . GLU A 1 123 ? 0.427 0.749 17.158 1.00 95.12 123 GLU A C 1
ATOM 944 O O . GLU A 1 123 ? 1.491 0.273 16.783 1.00 95.12 123 GLU A O 1
ATOM 949 N N . ILE A 1 124 ? -0.751 0.397 16.634 1.00 94.88 124 ILE A N 1
ATOM 950 C CA . ILE A 1 124 ? -0.901 -0.665 15.637 1.00 94.88 124 ILE A CA 1
ATOM 951 C C . ILE A 1 124 ? -0.261 -0.244 14.310 1.00 94.88 124 ILE A C 1
ATOM 953 O O . ILE A 1 124 ? 0.344 -1.061 13.630 1.00 94.88 124 ILE A O 1
ATOM 957 N N . PHE A 1 125 ? -0.359 1.029 13.927 1.00 95.44 125 PHE A N 1
ATOM 958 C CA . PHE A 1 125 ? 0.301 1.519 12.715 1.00 95.44 125 PHE A CA 1
ATOM 959 C C . PHE A 1 125 ? 1.812 1.643 12.888 1.00 95.44 125 PHE A C 1
ATOM 961 O O . PHE A 1 125 ? 2.552 1.345 11.955 1.00 95.44 125 PHE A O 1
ATOM 968 N N . CYS A 1 126 ? 2.285 2.017 14.074 1.00 95.62 126 CYS A N 1
ATOM 969 C CA . CYS A 1 126 ? 3.717 2.016 14.346 1.00 95.62 126 CYS A CA 1
ATOM 970 C C . CYS A 1 126 ? 4.309 0.607 14.232 1.00 95.62 126 CYS A C 1
ATOM 972 O O . CYS A 1 126 ? 5.366 0.448 13.633 1.00 95.62 126 CYS A O 1
ATOM 974 N N . THR A 1 127 ? 3.631 -0.411 14.772 1.00 94.12 127 THR A N 1
ATOM 975 C CA . THR A 1 127 ? 4.158 -1.783 14.780 1.00 94.12 127 THR A CA 1
ATOM 976 C C . THR A 1 127 ? 3.958 -2.507 13.455 1.00 94.12 127 THR A C 1
ATOM 978 O O . THR A 1 127 ? 4.898 -3.100 12.955 1.00 94.12 127 THR A O 1
ATOM 981 N N . GLU A 1 128 ? 2.760 -2.455 12.869 1.00 93.69 128 GLU A N 1
ATOM 982 C CA . GLU A 1 128 ? 2.416 -3.279 11.696 1.00 93.69 128 GLU A CA 1
ATOM 983 C C . GLU A 1 128 ? 2.767 -2.605 10.361 1.00 93.69 128 GLU A C 1
ATOM 985 O O . GLU A 1 128 ? 2.870 -3.263 9.326 1.00 93.69 128 GLU A O 1
ATOM 990 N N . LEU A 1 129 ? 2.897 -1.274 10.355 1.00 93.62 129 LEU A N 1
ATOM 991 C CA . LEU A 1 129 ? 3.252 -0.497 9.162 1.00 93.62 129 LEU A CA 1
ATOM 992 C C . LEU A 1 129 ? 4.640 0.148 9.279 1.00 93.62 129 LEU A C 1
ATOM 994 O O . LEU A 1 129 ? 5.062 0.812 8.334 1.00 93.62 129 LEU A O 1
ATOM 998 N N . HIS A 1 130 ? 5.341 -0.057 10.402 1.00 92.94 130 HIS A N 1
ATOM 999 C CA . HIS A 1 130 ? 6.673 0.495 10.687 1.00 92.94 130 HIS A CA 1
ATOM 1000 C C . HIS A 1 130 ? 6.731 2.023 10.558 1.00 92.94 130 HIS A C 1
ATOM 1002 O O . HIS A 1 130 ? 7.724 2.600 10.114 1.00 92.94 130 HIS A O 1
ATOM 1008 N N . LEU A 1 131 ? 5.637 2.691 10.930 1.00 93.94 131 LEU A N 1
ATOM 1009 C CA . LEU A 1 131 ? 5.544 4.145 10.874 1.00 93.94 131 LEU A CA 1
ATOM 1010 C C . LEU A 1 131 ? 6.098 4.789 12.140 1.00 93.94 131 LEU A C 1
ATOM 1012 O O . LEU A 1 131 ? 5.969 4.266 13.247 1.00 93.94 131 LEU A O 1
ATOM 1016 N N . GLN A 1 132 ? 6.645 5.991 11.981 1.00 95.25 132 GLN A N 1
ATOM 1017 C CA . GLN A 1 132 ? 6.919 6.850 13.124 1.00 95.25 132 GLN A CA 1
ATOM 1018 C C . GLN A 1 132 ? 5.597 7.303 13.769 1.00 95.25 132 GLN A C 1
ATOM 1020 O O . GLN A 1 132 ? 4.602 7.481 13.056 1.00 95.25 132 GLN A O 1
ATOM 1025 N N . PRO A 1 133 ? 5.567 7.553 15.093 1.00 95.69 133 PRO A N 1
ATOM 1026 C CA . PRO A 1 133 ? 4.342 7.940 15.798 1.00 95.69 133 PRO A CA 1
ATOM 1027 C C . PRO A 1 133 ? 3.613 9.134 15.171 1.00 95.69 133 PRO A C 1
ATOM 1029 O O . PRO A 1 133 ? 2.388 9.152 15.085 1.00 95.69 133 PRO A O 1
ATOM 1032 N N . GLU A 1 134 ? 4.362 10.120 14.682 1.00 96.31 134 GLU A N 1
ATOM 1033 C CA . GLU A 1 134 ? 3.808 11.317 14.047 1.00 96.31 134 GLU A CA 1
ATOM 1034 C C . GLU A 1 134 ? 3.063 11.002 12.745 1.00 96.31 134 GLU A C 1
ATOM 1036 O O . GLU A 1 134 ? 1.999 11.567 12.480 1.00 96.31 134 GLU A O 1
ATOM 1041 N N . ASP A 1 135 ? 3.598 10.088 11.938 1.00 95.12 135 ASP A N 1
ATOM 1042 C CA . ASP A 1 135 ? 3.002 9.699 10.662 1.00 95.12 135 ASP A CA 1
ATOM 1043 C C . ASP A 1 135 ? 1.834 8.733 10.863 1.00 95.12 135 ASP A C 1
ATOM 1045 O O . ASP A 1 135 ? 0.813 8.859 10.182 1.00 95.12 135 ASP A O 1
ATOM 1049 N N . ALA A 1 136 ? 1.916 7.856 11.868 1.00 96.38 136 ALA A N 1
ATOM 1050 C CA . ALA A 1 136 ? 0.788 7.044 12.312 1.00 96.38 136 ALA A CA 1
ATOM 1051 C C . ALA A 1 136 ? -0.407 7.925 12.724 1.00 96.38 136 ALA A C 1
ATOM 1053 O O . ALA A 1 136 ? -1.532 7.703 12.272 1.00 96.38 136 ALA A O 1
ATOM 1054 N N . GLU A 1 137 ? -0.172 8.977 13.511 1.00 95.50 137 GLU A N 1
ATOM 1055 C CA . GLU A 1 137 ? -1.211 9.929 13.926 1.00 95.50 137 GLU A CA 1
ATOM 1056 C C . GLU A 1 137 ? -1.808 10.714 12.746 1.00 95.50 137 GLU A C 1
ATOM 1058 O O . GLU A 1 137 ? -3.028 10.909 12.672 1.00 95.50 137 GLU A O 1
ATOM 1063 N N . LYS A 1 138 ? -0.978 11.157 11.791 1.00 96.00 138 LYS A N 1
ATOM 1064 C CA . LYS A 1 138 ? -1.466 11.803 10.556 1.00 96.00 138 LYS A CA 1
ATOM 1065 C C . LYS A 1 138 ? -2.346 10.850 9.749 1.00 96.00 138 LYS A C 1
ATOM 1067 O O . LYS A 1 138 ? -3.424 11.248 9.299 1.00 96.00 138 LYS A O 1
ATOM 1072 N N . LEU A 1 139 ? -1.926 9.594 9.607 1.00 96.62 139 LEU A N 1
ATOM 1073 C CA . LEU A 1 139 ? -2.671 8.578 8.872 1.00 96.62 139 LEU A CA 1
ATOM 1074 C C . LEU A 1 139 ? -4.016 8.266 9.539 1.00 96.62 139 LEU A C 1
ATOM 1076 O O . LEU A 1 139 ? -5.035 8.214 8.851 1.00 96.62 139 LEU A O 1
ATOM 1080 N N . LEU A 1 140 ? -4.064 8.153 10.870 1.00 95.69 140 LEU A N 1
ATOM 1081 C CA . LEU A 1 140 ? -5.328 7.996 11.597 1.00 95.69 140 LEU A CA 1
ATOM 1082 C C . LEU A 1 140 ? -6.280 9.161 11.342 1.00 95.69 140 LEU A C 1
ATOM 1084 O O . LEU A 1 140 ? -7.454 8.939 11.048 1.00 95.69 140 LEU A O 1
ATOM 1088 N N . LYS A 1 141 ? -5.788 10.401 11.429 1.00 95.31 141 LYS A N 1
ATOM 1089 C CA . LYS A 1 141 ? -6.605 11.595 11.165 1.00 95.31 141 LYS A CA 1
ATOM 1090 C C . LYS A 1 141 ? -7.147 11.599 9.738 1.00 95.31 141 LYS A C 1
ATOM 1092 O O . LYS A 1 141 ? -8.322 11.908 9.552 1.00 95.31 141 LYS A O 1
ATOM 1097 N N . SER A 1 142 ? -6.327 11.210 8.762 1.00 96.19 142 SER A N 1
ATOM 1098 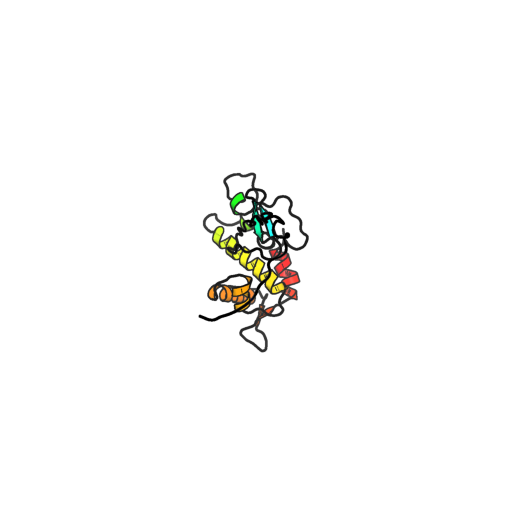C CA . SER A 1 142 ? -6.753 11.054 7.368 1.00 96.19 142 SER A CA 1
ATOM 1099 C C . SER A 1 142 ? -7.876 10.018 7.236 1.00 96.19 142 SER A C 1
ATOM 1101 O O . SER A 1 142 ? -8.940 10.318 6.698 1.00 96.19 142 SER A O 1
ATOM 1103 N N . LEU A 1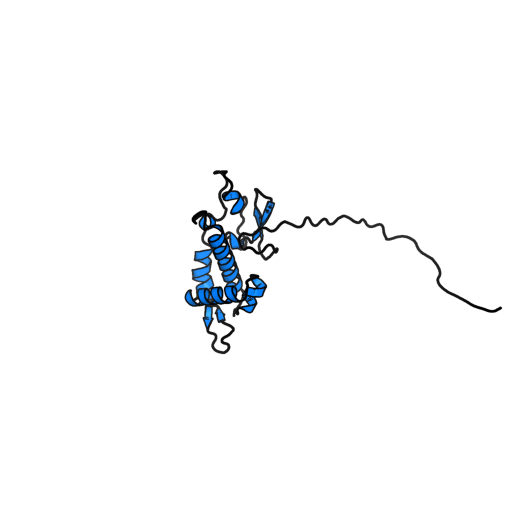 143 ? -7.713 8.831 7.830 1.00 97.00 143 LEU A N 1
ATOM 1104 C CA . LEU A 1 143 ? -8.726 7.769 7.800 1.00 97.00 143 LEU A CA 1
ATOM 1105 C C . LEU A 1 143 ? -10.023 8.137 8.542 1.00 97.00 143 LEU A C 1
ATOM 1107 O O . LEU A 1 143 ? -11.101 7.685 8.153 1.00 97.00 143 LEU A O 1
ATOM 1111 N N . VAL A 1 144 ? -9.947 8.973 9.581 1.00 95.62 144 VAL A N 1
ATOM 1112 C CA . VAL A 1 144 ? -11.135 9.569 10.218 1.00 95.62 144 VAL A CA 1
ATOM 1113 C C . VAL A 1 144 ? -11.823 10.552 9.270 1.00 95.62 144 VAL A C 1
ATOM 1115 O O . VAL A 1 144 ? -13.040 10.488 9.115 1.00 95.62 144 VAL A O 1
ATOM 1118 N N . GLY A 1 145 ? -11.065 11.433 8.610 1.00 94.94 145 GLY A N 1
ATOM 1119 C CA . GLY A 1 145 ? -11.601 12.379 7.624 1.00 94.94 145 GLY A CA 1
ATOM 1120 C C . GLY A 1 145 ? -12.284 11.690 6.438 1.00 94.94 145 GLY A C 1
ATOM 1121 O O . GLY A 1 145 ? -13.287 12.185 5.934 1.00 94.94 145 GLY A O 1
ATOM 1122 N N . LEU A 1 146 ? -11.791 10.509 6.058 1.00 94.81 146 LEU A N 1
ATOM 1123 C CA . LEU A 1 146 ? -12.362 9.651 5.017 1.00 94.81 146 LEU A CA 1
ATOM 1124 C C . LEU A 1 146 ? -13.465 8.711 5.524 1.00 94.81 146 LEU A C 1
ATOM 1126 O O . LEU A 1 146 ? -13.888 7.831 4.786 1.00 94.81 146 LEU A O 1
ATOM 1130 N N . ASN A 1 147 ? -13.930 8.848 6.771 1.00 95.50 147 ASN A N 1
ATOM 1131 C CA . ASN A 1 147 ? -15.012 8.032 7.340 1.00 95.50 147 ASN A CA 1
ATOM 1132 C C . ASN A 1 147 ? -14.712 6.514 7.443 1.00 95.50 147 ASN A C 1
ATOM 1134 O O . ASN A 1 147 ? -15.617 5.700 7.677 1.00 95.50 147 ASN A O 1
ATOM 1138 N N . VAL A 1 148 ? -13.439 6.121 7.307 1.00 97.06 148 VAL A N 1
ATOM 1139 C CA . VAL A 1 148 ? -12.959 4.744 7.523 1.00 97.06 148 VAL A CA 1
ATOM 1140 C C . VAL A 1 148 ? -12.894 4.432 9.018 1.00 97.06 148 VAL A C 1
ATOM 1142 O O . VAL A 1 148 ? -13.181 3.307 9.433 1.00 97.06 148 VAL A O 1
ATOM 1145 N N . LEU A 1 149 ? -12.552 5.429 9.839 1.00 96.06 149 LEU A N 1
ATOM 1146 C CA . LEU A 1 149 ? -12.429 5.311 11.290 1.00 96.06 149 LEU A CA 1
ATOM 1147 C C . LEU A 1 149 ? -13.365 6.280 12.022 1.00 96.06 149 LEU A C 1
ATOM 1149 O O . LEU A 1 149 ? -13.532 7.430 11.628 1.00 96.06 149 LEU A O 1
ATOM 1153 N N . HIS A 1 150 ? -13.910 5.829 13.150 1.00 92.38 150 HIS A N 1
ATOM 1154 C CA . HIS A 1 150 ? -14.806 6.595 14.019 1.00 92.38 150 HIS A CA 1
ATOM 1155 C C . HIS A 1 150 ? -14.270 6.683 15.440 1.00 92.38 150 HIS A C 1
ATOM 1157 O O . HIS A 1 150 ? -13.664 5.738 15.947 1.00 92.38 150 HIS A O 1
ATOM 1163 N N . LYS A 1 151 ? -14.568 7.782 16.140 1.00 84.69 151 LYS A N 1
ATOM 1164 C CA . LYS A 1 151 ? -14.277 7.876 17.577 1.00 84.69 151 LYS A CA 1
ATOM 1165 C C . LYS A 1 151 ? -15.075 6.811 18.335 1.00 84.69 151 LYS A C 1
ATOM 1167 O O . LYS A 1 151 ? -16.293 6.725 18.203 1.00 84.69 151 LYS A O 1
ATOM 1172 N N . GLY A 1 152 ? -14.384 5.988 19.123 1.00 68.94 152 GLY A N 1
ATOM 1173 C CA . GLY A 1 152 ? -15.028 5.007 19.990 1.00 68.94 152 GLY A CA 1
ATOM 1174 C C . GLY A 1 152 ? -15.761 5.671 21.159 1.00 68.94 152 GLY A C 1
ATOM 1175 O O . GLY A 1 152 ? -15.353 6.719 21.652 1.00 68.94 152 GLY A O 1
ATOM 1176 N N . PHE A 1 153 ? -16.823 5.028 21.653 1.00 57.41 153 PHE A N 1
ATOM 1177 C CA . PHE A 1 153 ? -17.638 5.546 22.761 1.00 57.41 153 PHE A CA 1
ATOM 1178 C C . PHE A 1 153 ? -16.919 5.568 24.124 1.00 57.41 153 PHE A C 1
ATOM 1180 O O . PHE A 1 153 ? -17.332 6.309 25.008 1.00 57.41 153 PHE A O 1
ATOM 1187 N N . LYS A 1 154 ? -15.873 4.748 24.323 1.00 60.16 154 LYS A N 1
ATOM 1188 C CA . LYS A 1 154 ? -15.248 4.530 25.647 1.00 60.16 154 LYS A CA 1
ATOM 1189 C C . LYS A 1 154 ? -13.763 4.884 25.735 1.00 60.16 154 LYS A C 1
ATOM 1191 O O . LYS A 1 154 ? -13.284 5.160 26.827 1.00 60.16 154 LYS A O 1
ATOM 1196 N N . ASN A 1 155 ? -13.031 4.876 24.622 1.00 63.94 155 ASN A N 1
ATOM 1197 C CA . ASN A 1 155 ? -11.598 5.153 24.614 1.00 63.94 155 ASN A CA 1
ATOM 1198 C C . ASN A 1 155 ? -11.253 6.094 23.456 1.00 63.94 155 ASN A C 1
ATOM 1200 O O . ASN A 1 155 ? -11.510 5.769 22.301 1.00 63.94 155 ASN A O 1
ATOM 1204 N N . ARG A 1 156 ? -10.668 7.255 23.772 1.00 66.69 156 ARG A N 1
ATOM 1205 C CA . ARG A 1 156 ? -10.248 8.240 22.766 1.00 66.69 156 ARG A CA 1
ATOM 1206 C C . ARG A 1 156 ? -9.011 7.798 21.981 1.00 66.69 156 ARG A C 1
ATOM 1208 O O . ARG A 1 156 ? -8.840 8.289 20.873 1.00 66.69 156 ARG A O 1
ATOM 1215 N N . SER A 1 157 ? -8.192 6.888 22.520 1.00 74.94 157 SER A N 1
ATOM 1216 C CA . SER A 1 157 ? -6.983 6.396 21.845 1.00 74.94 157 SER A CA 1
ATOM 1217 C C . SER A 1 157 ? -7.244 5.261 20.852 1.00 74.94 157 SER A C 1
ATOM 1219 O O . SER A 1 157 ? -6.378 4.963 20.039 1.00 74.94 157 SER A O 1
ATOM 1221 N N . LYS A 1 158 ? -8.432 4.636 20.886 1.00 84.81 158 LYS A N 1
ATOM 1222 C CA . LYS A 1 158 ? -8.812 3.557 19.963 1.00 84.81 158 LYS A CA 1
ATOM 1223 C C . LYS A 1 158 ? -10.023 3.957 19.132 1.00 84.81 158 LYS A C 1
ATOM 1225 O O . LYS A 1 158 ? -11.109 4.206 19.660 1.00 84.81 158 LYS A O 1
ATOM 1230 N N . LEU A 1 159 ? -9.838 3.979 17.820 1.00 92.81 159 LEU A N 1
ATOM 1231 C CA . LEU A 1 159 ? -10.870 4.303 16.844 1.00 92.81 159 LEU A CA 1
ATOM 1232 C C . LEU A 1 159 ? -11.555 3.022 16.366 1.00 92.81 159 LEU A C 1
ATOM 1234 O O . LEU A 1 159 ? -10.907 1.993 16.183 1.00 92.81 159 LEU A O 1
ATOM 1238 N N . LYS A 1 160 ? -12.872 3.065 16.171 1.00 95.19 160 LYS A N 1
ATOM 1239 C CA . LYS A 1 160 ? -13.654 1.950 15.627 1.00 95.19 160 LYS A CA 1
ATOM 1240 C C . LYS A 1 160 ? -13.587 1.977 14.104 1.00 95.19 160 LYS A C 1
ATOM 1242 O O . LYS A 1 160 ? -13.800 3.029 13.507 1.00 95.19 160 LYS A O 1
ATOM 1247 N N . VAL A 1 161 ? -13.365 0.824 13.481 1.00 96.50 161 VAL A N 1
ATOM 1248 C CA . VAL A 1 161 ? -13.378 0.718 12.017 1.00 96.50 161 VAL A CA 1
ATOM 1249 C C . VAL A 1 161 ? -14.815 0.693 11.495 1.00 96.50 161 VAL A C 1
ATOM 1251 O O . VAL A 1 161 ? -15.651 -0.082 11.972 1.00 96.50 161 VAL A O 1
ATOM 1254 N N . ASN A 1 162 ? -15.102 1.512 10.486 1.00 96.44 162 ASN A N 1
ATOM 1255 C CA . ASN A 1 162 ? -16.336 1.463 9.712 1.00 96.44 162 ASN A CA 1
ATOM 1256 C C . ASN A 1 162 ? -16.291 0.301 8.712 1.00 96.44 162 ASN A C 1
ATOM 1258 O O . ASN A 1 162 ? -16.052 0.503 7.524 1.00 96.44 162 ASN A O 1
ATOM 1262 N N . LYS A 1 163 ? -16.466 -0.932 9.202 1.00 96.06 163 LYS A N 1
ATOM 1263 C CA . LYS A 1 163 ? -16.283 -2.147 8.392 1.00 96.06 163 LYS A CA 1
ATOM 1264 C C . LYS A 1 163 ? -17.116 -2.151 7.114 1.00 96.06 163 LYS A C 1
ATOM 1266 O O . LYS A 1 163 ? -16.561 -2.440 6.066 1.00 96.06 163 LYS A O 1
ATOM 1271 N N . GLN A 1 164 ? -18.396 -1.789 7.191 1.00 96.25 164 GLN A N 1
ATOM 1272 C CA . GLN A 1 164 ? -19.270 -1.795 6.017 1.00 96.25 164 GLN A CA 1
ATOM 1273 C C . GLN A 1 164 ? -18.752 -0.837 4.938 1.00 96.25 164 GLN A C 1
ATOM 1275 O O . GLN A 1 164 ? -18.506 -1.246 3.814 1.00 96.25 164 GLN A O 1
ATOM 1280 N N . TYR A 1 165 ? -18.496 0.424 5.298 1.00 97.25 165 TYR A N 1
ATOM 1281 C CA . TYR A 1 165 ? -18.004 1.423 4.347 1.00 97.25 165 TYR A CA 1
ATOM 1282 C C . TYR A 1 165 ? -16.618 1.073 3.788 1.00 97.25 165 TYR A C 1
ATOM 1284 O O . TYR A 1 165 ? -16.370 1.215 2.592 1.00 97.25 165 TYR A O 1
ATOM 1292 N N . LEU A 1 166 ? -15.720 0.581 4.647 1.00 97.38 166 LEU A N 1
ATOM 1293 C CA . LEU A 1 166 ? -14.387 0.155 4.239 1.00 97.38 166 LEU A CA 1
ATOM 1294 C C . LEU A 1 166 ? -14.452 -0.979 3.207 1.00 97.38 166 LEU A C 1
ATOM 1296 O O . LEU A 1 166 ? -13.767 -0.905 2.192 1.00 97.38 166 LEU A O 1
ATOM 1300 N N . MET A 1 167 ? -15.263 -2.007 3.464 1.00 95.88 167 MET A N 1
ATOM 1301 C CA . MET A 1 167 ? -15.329 -3.206 2.624 1.00 95.88 167 MET A CA 1
ATOM 1302 C C . MET A 1 167 ? -16.142 -3.001 1.344 1.00 95.88 167 MET A C 1
ATOM 1304 O O . MET A 1 167 ? -15.758 -3.541 0.312 1.00 95.88 167 MET A O 1
ATOM 1308 N N . ASP A 1 168 ? -17.221 -2.220 1.393 1.00 96.38 168 ASP A N 1
ATOM 1309 C CA . ASP A 1 168 ? -18.127 -2.051 0.250 1.00 96.38 168 ASP A CA 1
ATOM 1310 C C . ASP A 1 168 ? -17.691 -0.939 -0.702 1.00 96.38 168 ASP A C 1
ATOM 1312 O O . ASP A 1 168 ? -18.015 -0.981 -1.887 1.00 96.38 168 ASP A O 1
ATOM 1316 N N . ILE A 1 169 ? -17.000 0.081 -0.184 1.00 96.12 169 ILE A N 1
ATOM 1317 C CA . ILE A 1 169 ? -16.709 1.307 -0.934 1.00 96.12 169 ILE A CA 1
ATOM 1318 C C . ILE A 1 169 ? -15.206 1.506 -1.079 1.00 96.12 169 ILE A C 1
ATOM 1320 O O . ILE A 1 169 ? -14.688 1.499 -2.191 1.00 96.12 169 ILE A O 1
ATOM 1324 N N . VAL A 1 170 ? -14.494 1.661 0.039 1.00 96.88 170 VAL A N 1
ATOM 1325 C CA . VAL A 1 170 ? -13.104 2.140 0.008 1.00 96.88 170 VAL A CA 1
ATOM 1326 C C . VAL A 1 170 ? -12.157 1.093 -0.570 1.00 96.88 170 VAL A C 1
ATOM 1328 O O . VAL A 1 170 ? -11.363 1.403 -1.450 1.00 96.88 170 VAL A O 1
ATOM 1331 N N . ILE A 1 171 ? -12.231 -0.155 -0.109 1.00 95.38 171 ILE A N 1
ATOM 1332 C CA . ILE A 1 171 ? -11.375 -1.224 -0.627 1.00 95.38 171 ILE A CA 1
ATOM 1333 C C . ILE A 1 171 ? -11.658 -1.500 -2.117 1.00 95.38 171 ILE A C 1
ATOM 1335 O O . ILE A 1 171 ? -10.702 -1.520 -2.889 1.00 95.38 171 ILE A O 1
ATOM 1339 N N . PRO A 1 172 ? -12.911 -1.676 -2.573 1.00 94.62 172 PRO A N 1
ATOM 1340 C CA . PRO A 1 172 ? -13.189 -1.879 -3.993 1.00 94.62 172 PRO A CA 1
ATOM 1341 C C . PRO A 1 172 ? -12.735 -0.727 -4.892 1.00 94.62 172 PRO A C 1
ATOM 1343 O O . PRO A 1 172 ? -12.335 -0.974 -6.024 1.00 94.62 172 PRO A O 1
ATOM 1346 N N . ASP A 1 173 ? -12.786 0.516 -4.410 1.00 93.62 173 ASP A N 1
ATOM 1347 C CA . ASP A 1 173 ? -12.267 1.682 -5.130 1.00 93.62 173 ASP A CA 1
ATOM 1348 C C . ASP A 1 173 ? -10.733 1.658 -5.221 1.00 93.62 173 ASP A C 1
ATOM 1350 O O . ASP A 1 173 ? -10.155 1.729 -6.304 1.00 93.62 173 ASP A O 1
ATOM 1354 N N . GLN A 1 174 ? -10.061 1.467 -4.085 1.00 92.50 174 GLN A N 1
ATOM 1355 C CA . GLN A 1 174 ? -8.600 1.547 -4.006 1.00 92.50 174 GLN A CA 1
ATOM 1356 C C . GLN A 1 174 ? -7.874 0.389 -4.691 1.00 92.50 174 GLN A C 1
ATOM 1358 O O . GLN A 1 174 ? -6.721 0.548 -5.108 1.00 92.50 174 GLN A O 1
ATOM 1363 N N . PHE A 1 175 ? -8.545 -0.755 -4.804 1.00 91.62 175 PHE A N 1
ATOM 1364 C CA . PHE A 1 175 ? -8.030 -1.986 -5.397 1.00 91.62 175 PHE A CA 1
ATOM 1365 C C . PHE A 1 175 ? -8.711 -2.331 -6.728 1.00 91.62 175 PHE A C 1
ATOM 1367 O O . PHE A 1 175 ? -8.638 -3.475 -7.172 1.00 91.62 175 PHE A O 1
ATOM 1374 N N . ARG A 1 176 ? -9.364 -1.359 -7.377 1.00 83.81 176 ARG A N 1
ATOM 1375 C CA . ARG A 1 176 ? -9.817 -1.518 -8.760 1.00 83.81 176 ARG A CA 1
ATOM 1376 C C . ARG A 1 176 ? -8.595 -1.514 -9.686 1.00 83.81 176 ARG A C 1
ATOM 1378 O O . ARG A 1 176 ? -7.799 -0.573 -9.642 1.00 83.81 176 ARG A O 1
ATOM 1385 N N . GLY A 1 177 ? -8.437 -2.591 -10.453 1.00 60.88 177 GLY A N 1
ATOM 1386 C CA . GLY A 1 177 ? -7.513 -2.678 -11.588 1.00 60.88 177 GLY A CA 1
ATOM 1387 C C . GLY A 1 177 ? -8.104 -2.010 -12.815 1.00 60.88 177 GLY A C 1
ATOM 1388 O O . GLY A 1 177 ? -9.334 -2.159 -13.009 1.00 60.88 177 GLY A O 1
#

Sequence (177 aa):
MAEKFLSGRHTINELSALSSQDYEESQREVVCPCGCNEDMGLMICCVYCDTWQHAVCYRIRGDSFVENHCCVKCAEDSNPDKQCSDPGLMDHDANTRQVAVLAMCIYRRALILCSEKCTIGAEIFCTELHLQPEDAEKLLKSLVGLNVLHKGFKNRSKLKVNKQYLMDIVIPDQFRG

Mean predicted aligned error: 9.7 Å

Radius of gyration: 24.91 Å; Cα contacts (8 Å, |Δi|>4): 206; chains: 1; bounding box: 71×60×72 Å

Solvent-accessible surface area (backbone atoms only — not comparable to full-atom values): 10728 Å² total; per-residue (Å²): 131,88,78,93,78,90,85,82,83,89,82,82,84,92,88,88,78,81,70,90,69,77,78,72,69,70,76,76,49,42,64,27,74,54,76,56,58,66,100,64,85,60,70,40,57,21,78,85,75,70,31,28,26,48,24,51,58,50,51,41,58,88,88,65,82,72,93,74,34,34,42,68,71,62,32,67,41,96,48,89,88,40,60,35,62,38,58,77,59,63,76,46,60,83,94,50,22,68,61,52,35,24,52,52,19,46,50,46,50,50,52,52,53,48,73,76,38,70,57,51,37,47,67,55,36,28,67,79,66,70,34,54,70,70,57,21,48,52,50,50,52,50,35,36,76,68,59,37,33,37,87,37,96,86,40,92,72,38,27,31,43,34,60,66,56,35,63,73,48,50,47,55,60,73,43,58,130

pLDDT: mean 84.77, std 18.9, range [29.92, 97.62]

Secondary structure (DSSP, 8-state):
-----------------S-----------B--TTS--S--SSEEE-TTT--EEEGGGGT--TT---SSPPPHHHHHSS-TT---SSGGGTSS-TTTHHHHHHHHHHHHHHHHHHHH-SEE-HHHHHHHS---HHHHHHHHHHHHHTTSEEE-SS-TTSEEE-HHHIIIIIHHHHT--

Foldseek 3Di:
DDDDDDDDDDDDDDDDPPDPPPPCVVPQFADELLPDGDPDDDWDAAPPPRHIYHCLLQLHDDPDDDPHAHDPVNCPPPDVVGAHSRCVLVPDDPVCSSVVSNVLSLLSQVLVVLLVDQKDFLVCCCPVSVDDSVVSVVSVVVCVVVVQWAQDPPDRRITGGPNVCSVVPVSCVSSPD

InterPro domains:
  IPR011011 Zinc finger, FYVE/PHD-type [SSF57903] (20-77)
  IPR013083 Zinc finger, RING/FYVE/PHD-type [G3DSA:3.30.40.10] (20-99)

Organism: NCBI:txid61472

Nearest PDB structures (foldseek):
  5k5r-assembly1_C  TM=7.068E-01  e=1.312E-01  Sulfolobus sp. NOB8H2
  5k1y-assembly1_B  TM=7.151E-01  e=1.662E-01  Sulfolobus sp. NOB8H2
  5bpd-assembly1_D  TM=7.187E-01  e=2.370E-01  Pyrococcus furiosus
  5bpd-assembly1_C  TM=7.203E-01  e=3.002E-01  Pyrococcus furiosus
  6pco-assembly1_B  TM=5.442E-01  e=4.818E-01  Bordetella bronchiseptica